Protein AF-A0A1I7UE13-F1 (afdb_monomer_lite)

Structure (mmCIF, N/CA/C/O backbone):
data_AF-A0A1I7UE13-F1
#
_entry.id   AF-A0A1I7UE13-F1
#
loop_
_atom_site.group_PDB
_atom_site.id
_atom_site.type_symbol
_atom_site.label_atom_id
_atom_site.label_alt_id
_atom_site.label_comp_id
_atom_site.label_asym_id
_atom_site.label_entity_id
_atom_site.label_seq_id
_atom_site.pdbx_PDB_ins_code
_atom_site.Cartn_x
_atom_site.Cartn_y
_atom_site.Cartn_z
_atom_site.occupancy
_atom_site.B_iso_or_equiv
_atom_site.auth_seq_id
_atom_site.auth_comp_id
_atom_site.auth_asym_id
_atom_site.auth_atom_id
_atom_site.pdbx_PDB_model_num
ATOM 1 N N . MET A 1 1 ? -26.511 3.738 -0.612 1.00 40.28 1 MET A N 1
ATOM 2 C CA . MET A 1 1 ? -26.041 2.721 0.343 1.00 40.28 1 MET A CA 1
ATOM 3 C C . MET A 1 1 ? -27.299 2.398 1.090 1.00 40.28 1 MET A C 1
ATOM 5 O O . MET A 1 1 ? -27.789 3.281 1.778 1.00 40.28 1 MET A O 1
ATOM 9 N N . ASP A 1 2 ? -27.914 1.277 0.748 1.00 44.47 2 ASP A N 1
ATOM 10 C CA . ASP A 1 2 ? -29.181 0.891 1.353 1.00 44.47 2 ASP A CA 1
ATOM 11 C C . ASP A 1 2 ? -28.881 0.599 2.823 1.00 44.47 2 ASP A C 1
ATOM 13 O O . ASP A 1 2 ? -27.959 -0.160 3.128 1.00 44.47 2 ASP A O 1
ATOM 17 N N . GLU A 1 3 ? -29.539 1.327 3.724 1.00 46.75 3 GLU A N 1
ATOM 18 C CA . GLU A 1 3 ? -29.423 1.094 5.158 1.00 46.75 3 GLU A CA 1
ATOM 19 C C . GLU A 1 3 ? -30.063 -0.265 5.438 1.00 46.75 3 GLU A C 1
ATOM 21 O O . GLU A 1 3 ? -31.282 -0.406 5.433 1.00 46.75 3 GLU A O 1
ATOM 26 N N . GLU A 1 4 ? -29.234 -1.292 5.617 1.00 58.62 4 GLU A N 1
ATOM 27 C CA . GLU A 1 4 ? -29.684 -2.564 6.171 1.00 58.62 4 GLU A CA 1
ATOM 28 C C . GLU A 1 4 ? -30.187 -2.288 7.591 1.00 58.62 4 GLU A C 1
ATOM 30 O O . GLU A 1 4 ? -29.410 -2.015 8.511 1.00 58.62 4 GLU A O 1
ATOM 35 N N . HIS A 1 5 ? -31.507 -2.295 7.761 1.00 65.44 5 HIS A N 1
ATOM 36 C CA . HIS A 1 5 ? -32.116 -2.246 9.077 1.00 65.44 5 HIS A CA 1
ATOM 37 C C . HIS A 1 5 ? -31.814 -3.567 9.788 1.00 65.44 5 HIS A C 1
ATOM 39 O O . HIS A 1 5 ? -32.184 -4.645 9.326 1.00 65.44 5 HIS A O 1
ATOM 45 N N . LEU A 1 6 ? -31.090 -3.483 10.905 1.00 65.44 6 LEU A N 1
ATOM 46 C CA . LEU A 1 6 ? -30.895 -4.616 11.800 1.00 65.44 6 LEU A CA 1
ATOM 47 C C . LEU A 1 6 ? -32.214 -4.875 12.528 1.00 65.44 6 LEU A C 1
ATOM 49 O O . LEU A 1 6 ? -32.535 -4.195 13.501 1.00 65.44 6 LEU A O 1
ATOM 53 N N . GLU A 1 7 ? -32.971 -5.853 12.047 1.00 74.81 7 GLU A N 1
ATOM 54 C CA . GLU A 1 7 ? -34.180 -6.335 12.706 1.00 74.81 7 GLU A CA 1
ATOM 55 C C . GLU A 1 7 ? -33.872 -7.631 13.462 1.00 74.81 7 GLU A C 1
ATOM 57 O O . GLU A 1 7 ? -33.249 -8.560 12.943 1.00 74.81 7 GLU A O 1
ATOM 62 N N . GLY A 1 8 ? -34.258 -7.662 14.738 1.00 73.75 8 GLY A N 1
ATOM 63 C CA . GLY A 1 8 ? -34.206 -8.870 15.553 1.00 73.75 8 GLY A CA 1
ATOM 64 C C . GLY A 1 8 ? -35.387 -9.800 15.258 1.00 73.75 8 GLY A C 1
ATOM 65 O O . GLY A 1 8 ? -36.307 -9.423 14.534 1.00 73.75 8 GLY A O 1
ATOM 66 N N . PRO A 1 9 ? -35.397 -11.012 15.834 1.00 79.50 9 PRO A N 1
ATOM 67 C CA . PRO A 1 9 ? -36.550 -11.897 15.736 1.00 79.50 9 PRO A CA 1
ATOM 68 C C . PRO A 1 9 ? -37.808 -11.216 16.293 1.00 79.50 9 PRO A C 1
ATOM 70 O O . PRO A 1 9 ? -37.787 -10.651 17.388 1.00 79.50 9 PRO A O 1
ATOM 73 N N . GLU A 1 10 ? -38.902 -11.285 15.537 1.00 87.12 10 GLU A N 1
ATOM 74 C CA . GLU A 1 10 ? -40.199 -10.775 15.972 1.00 87.12 10 GLU A CA 1
ATOM 75 C C . GLU A 1 10 ? -40.737 -11.612 17.138 1.00 87.12 10 GLU A C 1
ATOM 77 O O . GLU A 1 10 ? -40.744 -12.844 17.091 1.00 87.12 10 GLU A O 1
ATOM 82 N N . ILE A 1 11 ? -41.215 -10.936 18.184 1.00 86.62 11 ILE A N 1
ATOM 83 C CA . ILE A 1 11 ? -41.874 -11.574 19.326 1.00 86.62 11 ILE A CA 1
ATOM 84 C C . ILE A 1 11 ? -43.356 -11.184 19.280 1.00 86.62 11 ILE A C 1
ATOM 86 O O . ILE A 1 11 ? -43.659 -9.985 19.284 1.00 86.62 11 ILE A O 1
ATOM 90 N N . PRO A 1 12 ? -44.295 -12.149 19.244 1.00 91.31 12 PRO A N 1
ATOM 91 C CA . PRO A 1 12 ? -45.719 -11.851 19.275 1.00 91.31 12 PRO A CA 1
ATOM 92 C C . PRO A 1 12 ? -46.079 -11.023 20.507 1.00 91.31 12 PRO A C 1
ATOM 94 O O . PRO A 1 12 ? -45.689 -11.347 21.629 1.00 91.31 12 PRO A O 1
ATOM 97 N N . ILE A 1 13 ? -46.892 -9.982 20.324 1.00 88.44 13 ILE A N 1
ATOM 98 C CA . ILE A 1 13 ? -47.327 -9.144 21.449 1.00 88.44 13 ILE A CA 1
ATOM 99 C C . ILE A 1 13 ? -48.079 -9.962 22.510 1.00 88.44 13 ILE A C 1
ATOM 101 O O . ILE A 1 13 ? -47.990 -9.654 23.691 1.00 88.44 13 ILE A O 1
ATOM 105 N N . SER A 1 14 ? -48.764 -11.041 22.115 1.00 91.56 14 SER A N 1
ATOM 106 C CA . SER A 1 14 ? -49.408 -11.982 23.040 1.00 91.56 14 SER A CA 1
ATOM 107 C C . SER A 1 14 ? -48.421 -12.631 24.008 1.00 91.56 14 SER A C 1
ATOM 109 O O . SER A 1 14 ? -48.758 -12.837 25.170 1.00 91.56 14 SER A O 1
ATOM 111 N N . ASP A 1 15 ? -47.202 -12.908 23.548 1.00 89.75 15 ASP A N 1
ATOM 112 C CA . ASP A 1 15 ? -46.173 -13.584 24.334 1.00 89.75 15 ASP A CA 1
ATOM 113 C C . ASP A 1 15 ? -45.482 -12.605 25.279 1.00 89.75 15 ASP A C 1
ATOM 115 O O . ASP A 1 15 ? -45.180 -12.965 26.415 1.00 89.75 15 ASP A O 1
ATOM 119 N N . VAL A 1 16 ? -45.296 -11.358 24.833 1.00 86.69 16 VAL A N 1
ATOM 120 C CA . VAL A 1 16 ? -44.811 -10.249 25.668 1.00 86.69 16 VAL A CA 1
ATOM 121 C C . VAL A 1 16 ? -45.827 -9.905 26.759 1.00 86.69 16 VAL A C 1
ATOM 123 O O . VAL A 1 16 ? -45.438 -9.618 27.885 1.00 86.69 16 VAL A O 1
ATOM 126 N N . LEU A 1 17 ? -47.127 -9.941 26.441 1.00 88.19 17 LEU A N 1
ATOM 127 C CA . LEU A 1 17 ? -48.209 -9.610 27.374 1.00 88.19 17 LEU A CA 1
ATOM 128 C C . LEU A 1 17 ? -48.550 -10.732 28.367 1.00 88.19 17 LEU A C 1
ATOM 130 O O . LEU A 1 17 ? -49.285 -10.486 29.323 1.00 88.19 17 LEU A O 1
ATOM 134 N N . ASN A 1 18 ? -48.028 -11.942 28.171 1.00 88.19 18 ASN A N 1
ATOM 135 C CA . ASN A 1 18 ? -48.196 -13.034 29.121 1.00 88.19 18 ASN A CA 1
ATOM 136 C C . ASN A 1 18 ? -47.149 -12.936 30.246 1.00 88.19 18 ASN A C 1
ATOM 138 O O . ASN A 1 18 ? -45.965 -13.195 30.025 1.00 88.19 18 ASN A O 1
ATOM 142 N N . GLU A 1 19 ? -47.579 -12.604 31.469 1.00 84.44 19 GLU A N 1
ATOM 143 C CA . GLU A 1 19 ? -46.686 -12.515 32.638 1.00 84.44 19 GLU A CA 1
ATOM 144 C C . GLU A 1 19 ? -45.976 -13.846 32.956 1.00 84.44 19 GLU A C 1
ATOM 146 O O . GLU A 1 19 ? -44.863 -13.828 33.483 1.00 84.44 19 GLU A O 1
ATOM 151 N N . GLU A 1 20 ? -46.549 -14.998 32.582 1.00 87.69 20 GLU A N 1
ATOM 152 C CA . GLU A 1 20 ? -45.921 -16.315 32.782 1.00 87.69 20 GLU A CA 1
ATOM 153 C C . GLU A 1 20 ? -44.638 -16.497 31.958 1.00 87.69 20 GLU A C 1
ATOM 155 O O . GLU A 1 20 ? -43.756 -17.261 32.348 1.00 87.69 20 GLU A O 1
ATOM 160 N N . ASN A 1 21 ? -44.492 -15.757 30.854 1.00 87.06 21 ASN A N 1
ATOM 161 C CA . ASN A 1 21 ? -43.307 -15.810 29.998 1.00 87.06 21 ASN A CA 1
ATOM 162 C C . ASN A 1 21 ? -42.124 -14.996 30.557 1.00 87.06 21 ASN A C 1
ATOM 164 O O . ASN A 1 21 ? -41.041 -15.009 29.974 1.00 87.06 21 ASN A O 1
ATOM 168 N N . GLY A 1 22 ? -42.310 -14.273 31.669 1.00 85.31 22 GLY A N 1
ATOM 169 C CA . GLY A 1 22 ? -41.244 -13.541 32.363 1.00 85.31 22 GLY A CA 1
ATOM 170 C C . GLY A 1 22 ? -40.843 -12.197 31.740 1.00 85.31 22 GLY A C 1
ATOM 171 O O . GLY A 1 22 ? -39.989 -11.511 32.299 1.00 85.31 22 GLY A O 1
ATOM 172 N N . TRP A 1 23 ? -41.464 -11.788 30.627 1.00 83.88 23 TRP A N 1
ATOM 173 C CA . TRP A 1 23 ? -41.227 -10.485 29.982 1.00 83.88 23 TRP A CA 1
ATOM 174 C C . TRP A 1 23 ? -41.809 -9.304 30.770 1.00 83.88 23 TRP A C 1
ATOM 176 O O . TRP A 1 23 ? -41.273 -8.196 30.731 1.00 83.88 23 TRP A O 1
ATOM 186 N N . LEU A 1 24 ? -42.906 -9.538 31.492 1.00 90.06 24 LEU A N 1
ATOM 187 C CA . LEU A 1 24 ? -43.581 -8.548 32.323 1.00 90.06 24 LEU A CA 1
ATOM 188 C C . LEU A 1 24 ? -43.375 -8.855 33.802 1.00 90.06 24 LEU A C 1
ATOM 190 O O . LEU A 1 24 ? -43.532 -9.985 34.253 1.00 90.06 24 LEU A O 1
ATOM 194 N N . SER A 1 25 ? -43.093 -7.814 34.581 1.00 85.56 25 SER A N 1
ATOM 195 C CA . SER A 1 25 ? -43.079 -7.888 36.040 1.00 85.56 25 SER A CA 1
ATOM 196 C C . SER A 1 25 ? -43.959 -6.785 36.605 1.00 85.56 25 SER A C 1
ATOM 198 O O . SER A 1 25 ? -43.622 -5.601 36.521 1.00 85.56 25 SER A O 1
ATOM 200 N N . LYS A 1 26 ? -45.111 -7.167 37.175 1.00 86.94 26 LYS A N 1
ATOM 201 C CA . LYS A 1 26 ? -46.104 -6.240 37.751 1.00 86.94 26 LYS A CA 1
ATOM 202 C C . LYS A 1 26 ? -46.592 -5.205 36.727 1.00 86.94 26 LYS A C 1
ATOM 204 O O . LYS A 1 26 ? -46.576 -4.003 37.002 1.00 86.94 26 LYS A O 1
ATOM 209 N N . GLY A 1 27 ? -46.953 -5.663 35.527 1.00 84.25 27 GLY A N 1
ATOM 210 C CA . GLY A 1 27 ? -47.378 -4.791 34.425 1.00 84.25 27 GLY A CA 1
ATOM 211 C C . GLY A 1 27 ? -46.297 -3.858 33.859 1.00 84.25 27 GLY A C 1
ATOM 212 O O . GLY A 1 27 ? -46.630 -2.941 33.110 1.00 84.25 27 GLY A O 1
ATOM 213 N N . LYS A 1 28 ? -45.015 -4.049 34.205 1.00 86.62 28 LYS A N 1
ATOM 214 C CA . LYS A 1 28 ? -43.886 -3.305 33.625 1.00 86.62 28 LYS A CA 1
ATOM 215 C C . LYS A 1 28 ? -43.058 -4.206 32.719 1.00 86.62 28 LYS A C 1
ATOM 217 O O . LYS A 1 28 ? -42.599 -5.259 33.155 1.00 86.62 28 LYS A O 1
ATOM 222 N N . LEU A 1 29 ? -42.844 -3.743 31.492 1.00 87.38 29 LEU A N 1
ATOM 223 C CA . LEU A 1 29 ? -41.874 -4.296 30.554 1.00 87.38 29 LEU A CA 1
ATOM 224 C C . LEU A 1 29 ? -40.567 -3.511 30.697 1.00 87.38 29 LEU A C 1
ATOM 226 O O . LEU A 1 29 ? -40.575 -2.283 30.586 1.00 87.38 29 LEU A O 1
ATOM 230 N N . SER A 1 30 ? -39.462 -4.215 30.916 1.00 80.50 30 SER A N 1
ATOM 231 C CA . SER A 1 30 ? -38.115 -3.642 30.901 1.00 80.50 30 SER A CA 1
ATOM 232 C C . SER A 1 30 ? -37.325 -4.294 29.777 1.00 80.50 30 SER A C 1
ATOM 234 O O . SER A 1 30 ? -37.239 -5.516 29.716 1.00 80.50 30 SER A O 1
ATOM 236 N N . VAL A 1 31 ? -36.749 -3.480 28.896 1.00 81.44 31 VAL A N 1
ATOM 237 C CA . VAL A 1 31 ? -35.881 -3.944 27.811 1.00 81.44 31 VAL A CA 1
ATOM 238 C C . VAL A 1 31 ? -34.471 -3.453 28.099 1.00 81.44 31 VAL A C 1
ATOM 240 O O . VAL A 1 31 ? -34.244 -2.248 28.202 1.00 81.44 31 VAL A O 1
ATOM 243 N N . GLU A 1 32 ? -33.532 -4.384 28.217 1.00 81.62 32 GLU A N 1
ATOM 244 C CA . GLU A 1 32 ? -32.103 -4.089 28.264 1.00 81.62 32 GLU A CA 1
ATOM 245 C C . GLU A 1 32 ? -31.475 -4.510 26.940 1.00 81.62 32 GLU A C 1
ATOM 247 O O . GLU A 1 32 ? -31.700 -5.616 26.451 1.00 81.62 32 GLU A O 1
ATOM 252 N N . TYR A 1 33 ? -30.687 -3.620 26.349 1.00 80.75 33 TYR A N 1
ATOM 253 C CA . TYR A 1 33 ? -29.922 -3.914 25.148 1.00 80.75 33 TYR A CA 1
ATOM 254 C C . TYR A 1 33 ? -28.495 -3.399 25.315 1.00 80.75 33 TYR A C 1
ATOM 256 O O . TYR A 1 33 ? -28.253 -2.362 25.934 1.00 80.75 33 TYR A O 1
ATOM 264 N N . GLY A 1 34 ? -27.543 -4.143 24.758 1.00 77.75 34 GLY A N 1
ATOM 265 C CA . GLY A 1 34 ? -26.140 -3.759 24.679 1.00 77.75 34 GLY A CA 1
ATOM 266 C C . GLY A 1 34 ? -25.749 -3.534 23.226 1.00 77.75 34 GLY A C 1
ATOM 267 O O . GLY A 1 34 ? -26.105 -4.329 22.360 1.00 77.75 34 GLY A O 1
ATOM 268 N N . ILE A 1 35 ? -25.017 -2.455 22.955 1.00 77.38 35 ILE A N 1
ATOM 269 C CA . ILE A 1 35 ? -24.416 -2.210 21.641 1.00 77.38 35 ILE A CA 1
ATOM 270 C C . ILE A 1 35 ? -22.917 -2.449 21.773 1.00 77.38 35 ILE A C 1
ATOM 272 O O . ILE A 1 35 ? -22.225 -1.699 22.464 1.00 77.38 35 ILE A O 1
ATOM 276 N N . GLU A 1 36 ? -22.410 -3.469 21.086 1.00 78.50 36 GLU A N 1
ATOM 277 C CA . GLU A 1 36 ? -20.975 -3.659 20.916 1.00 78.50 36 GLU A CA 1
ATOM 278 C C . GLU A 1 36 ? -20.522 -2.971 19.626 1.00 78.50 36 GLU A C 1
ATOM 280 O O . GLU A 1 36 ? -20.773 -3.429 18.511 1.00 78.50 36 GLU A O 1
ATOM 285 N N . VAL A 1 37 ? -19.846 -1.832 19.770 1.00 79.62 37 VAL A N 1
ATOM 286 C CA . VAL A 1 37 ? -19.230 -1.152 18.629 1.00 79.62 37 VAL A CA 1
ATOM 287 C C . VAL A 1 37 ? -17.942 -1.888 18.287 1.00 79.62 37 VAL A C 1
ATOM 289 O O . VAL A 1 37 ? -16.940 -1.681 18.962 1.00 79.62 37 VAL A O 1
ATOM 292 N N . LEU A 1 38 ? -17.960 -2.735 17.255 1.00 80.69 38 LEU A N 1
ATOM 293 C CA . LEU A 1 38 ? -16.772 -3.464 16.778 1.00 80.69 38 LEU A CA 1
ATOM 294 C C . LEU A 1 38 ? -15.826 -2.571 15.971 1.00 80.69 38 LEU A C 1
ATOM 296 O O . LEU A 1 38 ? -14.603 -2.708 16.029 1.00 80.69 38 LEU A O 1
ATOM 300 N N . VAL A 1 39 ? -16.391 -1.647 15.195 1.00 82.88 39 VAL A N 1
ATOM 301 C CA . VAL A 1 39 ? -15.625 -0.755 14.334 1.00 82.88 39 VAL A CA 1
ATOM 302 C C . VAL A 1 39 ? -16.327 0.589 14.188 1.00 82.88 39 VAL A C 1
ATOM 304 O O . VAL A 1 39 ? -17.547 0.666 14.083 1.00 82.88 39 VAL A O 1
ATOM 307 N N . GLU A 1 40 ? -15.546 1.660 14.162 1.00 84.75 40 GLU A N 1
ATOM 308 C CA . GLU A 1 40 ? -16.020 3.021 13.954 1.00 84.75 40 GLU A CA 1
ATOM 309 C C . GLU A 1 40 ? -15.179 3.682 12.861 1.00 84.75 40 GLU A C 1
ATOM 311 O O . GLU A 1 40 ? -13.947 3.678 12.921 1.00 84.75 40 GLU A O 1
ATOM 316 N N . LYS A 1 41 ? -15.834 4.294 11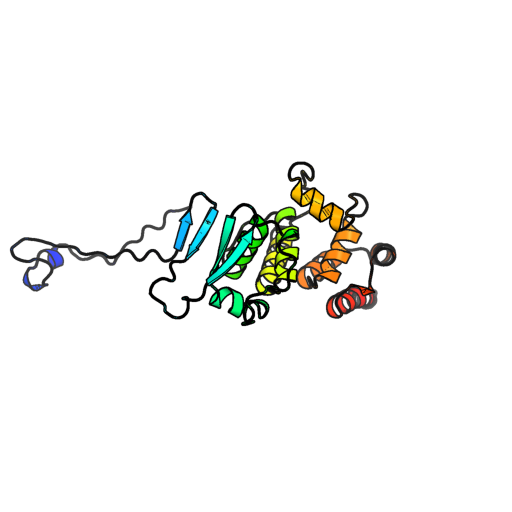.872 1.00 82.94 41 LYS A N 1
ATOM 317 C CA . LYS A 1 41 ? -15.175 5.204 10.935 1.00 82.94 41 LYS A CA 1
ATOM 318 C C . LYS A 1 41 ? -15.524 6.638 11.320 1.00 82.94 41 LYS A C 1
ATOM 320 O O . LYS A 1 41 ? -16.680 7.038 11.216 1.00 82.94 41 LYS A O 1
ATOM 325 N N . ARG A 1 42 ? -14.533 7.420 11.759 1.00 77.50 42 ARG A N 1
ATOM 326 C CA . ARG A 1 42 ? -14.741 8.835 12.116 1.00 77.50 42 ARG A CA 1
ATOM 327 C C . ARG A 1 42 ? -14.542 9.756 10.911 1.00 77.50 42 ARG A C 1
ATOM 329 O O . ARG A 1 42 ? -14.076 9.338 9.853 1.00 77.50 42 ARG A O 1
ATOM 336 N N . GLY A 1 43 ? -14.868 11.040 11.086 1.00 71.69 43 GLY A N 1
ATOM 337 C CA . GLY A 1 43 ? -14.719 12.077 10.055 1.00 71.69 43 GLY A CA 1
ATOM 338 C C . GLY A 1 43 ? -13.279 12.326 9.574 1.00 71.69 43 GLY A C 1
ATOM 339 O O . GLY A 1 43 ? -13.081 13.054 8.610 1.00 71.69 43 GLY A O 1
ATOM 340 N N . ASP A 1 44 ? -12.274 11.713 10.208 1.00 72.06 44 ASP A N 1
ATOM 341 C CA . ASP A 1 44 ? -10.878 11.688 9.752 1.00 72.06 44 ASP A CA 1
ATOM 342 C C . ASP A 1 44 ? -10.599 10.593 8.697 1.00 72.06 44 ASP A C 1
ATOM 344 O O . ASP A 1 44 ? -9.444 10.390 8.312 1.00 72.06 44 ASP A O 1
ATOM 348 N N . ASP A 1 45 ? -11.645 9.902 8.226 1.00 71.94 45 ASP A N 1
ATOM 349 C CA . ASP A 1 45 ? -11.606 8.763 7.303 1.00 71.94 45 ASP A CA 1
ATOM 350 C C . ASP A 1 45 ? -10.822 7.542 7.823 1.00 71.94 45 ASP A C 1
ATOM 352 O O . ASP A 1 45 ? -10.517 6.623 7.055 1.00 71.94 45 ASP A O 1
ATOM 356 N N . LEU A 1 46 ? -10.513 7.498 9.124 1.00 79.94 46 LEU A N 1
ATOM 357 C CA . LEU A 1 46 ? -9.816 6.378 9.749 1.00 79.94 46 LEU A CA 1
ATOM 358 C C . LEU A 1 46 ? -10.810 5.393 10.352 1.00 79.94 46 LEU A C 1
ATOM 360 O O . LEU A 1 46 ? -11.703 5.765 11.115 1.00 79.94 46 LEU A O 1
ATOM 364 N N . TRP A 1 47 ? -10.591 4.118 10.049 1.00 84.81 47 TRP A N 1
ATOM 365 C CA . TRP A 1 47 ? -11.260 3.018 10.719 1.00 84.81 47 TRP A CA 1
ATOM 366 C C . TRP A 1 47 ? -10.562 2.735 12.044 1.00 84.81 47 TRP A C 1
ATOM 368 O O . TRP A 1 47 ? -9.335 2.596 12.111 1.00 84.81 47 TRP A O 1
ATOM 378 N N . ARG A 1 48 ? -11.356 2.665 13.105 1.00 81.44 48 ARG A N 1
ATOM 379 C CA . ARG A 1 48 ? -10.937 2.320 14.458 1.00 81.44 48 ARG A CA 1
ATOM 380 C C . ARG A 1 48 ? -11.633 1.032 14.829 1.00 81.44 48 ARG A C 1
ATOM 382 O O . ARG A 1 48 ? -12.854 0.960 14.776 1.00 81.44 48 ARG A O 1
ATOM 389 N N . PHE A 1 49 ? -10.846 0.032 15.181 1.00 81.56 49 PHE A N 1
ATOM 390 C CA . PHE A 1 49 ? -11.353 -1.264 15.594 1.00 81.56 49 PHE A CA 1
ATOM 391 C C . PHE A 1 49 ? -11.386 -1.284 17.112 1.00 81.56 49 PHE A C 1
ATOM 393 O O . PHE A 1 49 ? -10.394 -0.946 17.762 1.00 81.56 49 PHE A O 1
ATOM 400 N N . ASN A 1 50 ? -12.532 -1.636 17.674 1.00 76.31 50 ASN A N 1
ATOM 401 C CA . ASN A 1 50 ? -12.637 -1.855 19.098 1.00 76.31 50 ASN A CA 1
ATOM 402 C C . ASN A 1 50 ? -12.127 -3.262 19.397 1.00 76.31 50 ASN A C 1
ATOM 404 O O . ASN A 1 50 ? -12.833 -4.249 19.229 1.00 76.31 50 ASN A O 1
ATOM 408 N N . LEU A 1 51 ? -10.862 -3.336 19.794 1.00 74.25 51 LEU A N 1
ATOM 409 C CA . LEU A 1 51 ? -10.231 -4.577 20.239 1.00 74.25 51 LEU A CA 1
ATOM 410 C C . LEU A 1 51 ? -10.241 -4.692 21.775 1.00 74.25 51 LEU A C 1
ATOM 412 O O . LEU A 1 51 ? -9.625 -5.605 22.328 1.00 74.25 51 LEU A O 1
ATOM 416 N N . ASN A 1 52 ? -10.912 -3.761 22.472 1.00 64.75 52 ASN A N 1
ATOM 417 C CA . ASN A 1 52 ? -11.005 -3.779 23.929 1.00 64.75 52 ASN A CA 1
ATOM 418 C C . ASN A 1 52 ? -11.796 -5.012 24.376 1.00 64.75 52 ASN A C 1
ATOM 420 O O . ASN A 1 52 ? -12.868 -5.291 23.855 1.00 64.75 52 ASN A O 1
ATOM 424 N N . GLY A 1 53 ? -11.253 -5.739 25.353 1.00 64.19 53 GLY A N 1
ATOM 425 C CA . GLY A 1 53 ? -11.807 -7.010 25.832 1.00 64.19 53 GLY A CA 1
ATOM 426 C C . GLY A 1 53 ? -11.019 -8.238 25.372 1.00 64.19 53 GLY A C 1
ATOM 427 O O . GLY A 1 53 ? -11.203 -9.316 25.929 1.00 64.19 53 GLY A O 1
ATOM 428 N N . ASN A 1 54 ? -10.086 -8.081 24.427 1.00 66.75 54 ASN A N 1
ATOM 429 C CA . ASN A 1 54 ? -9.208 -9.160 23.991 1.00 66.75 54 ASN A CA 1
ATOM 430 C C . ASN A 1 54 ? -7.749 -8.881 24.398 1.00 66.75 54 ASN A C 1
ATOM 432 O O . ASN A 1 54 ? -7.050 -8.085 23.767 1.00 66.75 54 ASN A O 1
ATOM 436 N N . TYR A 1 55 ? -7.287 -9.578 25.444 1.00 67.38 55 TYR A N 1
ATOM 437 C CA . TYR A 1 55 ? -5.926 -9.490 26.004 1.00 67.38 55 TYR A CA 1
ATOM 438 C C . TYR A 1 55 ? -4.820 -9.767 24.969 1.00 67.38 55 TYR A C 1
ATOM 440 O O . TYR A 1 55 ? -3.662 -9.391 25.151 1.00 67.38 55 TYR A O 1
ATOM 448 N N . VAL A 1 56 ? -5.164 -10.387 23.835 1.00 70.06 56 VAL A N 1
ATOM 449 C CA . VAL A 1 56 ? -4.234 -10.628 22.729 1.00 70.06 56 VAL A CA 1
ATOM 450 C C . VAL A 1 56 ? -3.791 -9.324 22.052 1.00 70.06 56 VAL A C 1
ATOM 452 O O . VAL A 1 56 ? -2.752 -9.343 21.408 1.00 70.06 56 VAL A O 1
ATOM 455 N N . PHE A 1 57 ? -4.494 -8.191 22.200 1.00 74.06 57 PHE A N 1
ATOM 456 C CA . PHE A 1 57 ? -4.197 -6.932 21.486 1.00 74.06 57 PHE A CA 1
ATOM 457 C C . PHE A 1 57 ? -3.647 -5.788 22.359 1.00 74.06 57 PHE A C 1
ATOM 459 O O . PHE A 1 57 ? -3.731 -4.617 21.990 1.00 74.06 57 PHE A O 1
ATOM 466 N N . GLU A 1 58 ? -3.037 -6.102 23.504 1.00 76.00 58 GLU A N 1
ATOM 467 C CA . GLU A 1 58 ? -2.545 -5.090 24.459 1.00 76.00 58 GLU A CA 1
ATOM 468 C C . GLU A 1 58 ? -1.277 -4.339 24.006 1.00 76.00 58 GLU A C 1
ATOM 470 O O . GLU A 1 58 ? -0.963 -3.256 24.513 1.00 76.00 58 GLU A O 1
ATOM 475 N N . LYS A 1 59 ? -0.529 -4.874 23.031 1.00 80.44 59 LYS A N 1
ATOM 476 C CA . LYS A 1 59 ? 0.746 -4.291 22.607 1.00 80.44 59 LYS A CA 1
ATOM 477 C C . LYS A 1 59 ? 0.463 -3.164 21.630 1.00 80.44 59 LYS A C 1
ATOM 479 O O . LYS A 1 59 ? -0.272 -3.327 20.661 1.00 80.44 59 LYS A O 1
ATOM 484 N N . HIS A 1 60 ? 1.111 -2.028 21.848 1.00 79.56 60 HIS A N 1
ATOM 485 C CA . HIS A 1 60 ? 0.995 -0.866 20.979 1.00 79.56 60 HIS A CA 1
ATOM 486 C C . HIS A 1 60 ? 2.356 -0.500 20.394 1.00 79.56 60 HIS A C 1
ATOM 488 O O . HIS A 1 60 ? 3.374 -0.506 21.085 1.00 79.56 60 HIS A O 1
ATOM 494 N N . ILE A 1 61 ? 2.366 -0.144 19.113 1.00 81.50 61 ILE A N 1
ATOM 495 C CA . ILE A 1 61 ? 3.512 0.466 18.442 1.00 81.50 61 ILE A CA 1
ATOM 496 C C . ILE A 1 61 ? 3.285 1.969 18.395 1.00 81.50 61 ILE A C 1
ATOM 498 O O . ILE A 1 61 ? 2.222 2.430 17.978 1.00 81.50 61 ILE A O 1
ATOM 502 N N . ILE A 1 62 ? 4.315 2.727 18.770 1.00 82.81 62 ILE A N 1
ATOM 503 C CA . ILE A 1 62 ? 4.312 4.187 18.705 1.00 82.81 62 ILE A CA 1
ATOM 504 C C . ILE A 1 62 ? 5.331 4.643 17.659 1.00 82.81 62 ILE A C 1
ATOM 506 O O . ILE A 1 62 ? 6.538 4.421 17.794 1.00 82.81 62 ILE A O 1
ATOM 510 N N . LEU A 1 63 ? 4.848 5.313 16.612 1.00 81.31 63 LEU A N 1
ATOM 511 C CA . LEU A 1 63 ? 5.682 6.000 15.627 1.00 81.31 63 LEU A CA 1
ATOM 512 C C . LEU A 1 63 ? 5.653 7.503 15.884 1.00 81.31 63 LEU A C 1
ATOM 514 O O . LEU A 1 63 ? 4.653 8.172 15.627 1.00 81.31 63 LEU A O 1
ATOM 518 N N . THR A 1 64 ? 6.766 8.036 16.374 1.00 81.06 64 THR A N 1
ATOM 519 C CA . THR A 1 64 ? 6.912 9.468 16.651 1.00 81.06 64 THR A CA 1
ATOM 520 C C . THR A 1 64 ? 7.249 10.249 15.384 1.00 81.06 64 THR A C 1
ATOM 522 O O . THR A 1 64 ? 8.280 9.999 14.753 1.00 81.06 64 THR A O 1
ATOM 525 N N . TYR A 1 65 ? 6.397 11.218 15.045 1.00 80.69 65 TYR A N 1
ATOM 526 C CA . TYR A 1 65 ? 6.643 12.254 14.041 1.00 80.69 65 TYR A CA 1
ATOM 527 C C . TYR A 1 65 ? 6.834 13.618 14.718 1.00 80.69 65 TYR A C 1
ATOM 529 O O . TYR A 1 65 ? 6.398 13.791 15.854 1.00 80.69 65 TYR A O 1
ATOM 537 N N . PRO A 1 66 ? 7.428 14.615 14.030 1.00 79.56 66 PRO A N 1
ATOM 538 C CA . PRO A 1 66 ? 7.615 15.951 14.602 1.00 79.56 66 PRO A CA 1
ATOM 539 C C . PRO A 1 66 ? 6.321 16.618 15.084 1.00 79.56 66 PRO A C 1
ATOM 541 O O . PRO A 1 66 ? 6.355 17.394 16.029 1.00 79.56 66 PRO A O 1
ATOM 544 N N . THR A 1 67 ? 5.188 16.331 14.433 1.00 79.31 67 THR A N 1
ATOM 545 C CA . THR A 1 67 ? 3.903 16.982 14.724 1.00 79.31 67 THR A CA 1
ATOM 546 C C . THR A 1 67 ? 2.977 16.161 15.616 1.00 79.31 67 THR A C 1
ATOM 548 O O . THR A 1 67 ? 2.103 16.737 16.253 1.00 79.31 67 THR A O 1
ATOM 551 N N . GLN A 1 68 ? 3.118 14.832 15.650 1.00 83.31 68 GLN A N 1
ATOM 552 C CA . GLN A 1 68 ? 2.263 13.947 16.448 1.00 83.31 68 GLN A CA 1
ATOM 553 C C . GLN A 1 68 ? 2.819 12.518 16.523 1.00 83.31 68 GLN A C 1
ATOM 555 O O . GLN A 1 68 ? 3.628 12.099 15.697 1.00 83.31 68 GLN A O 1
ATOM 560 N N . ASN A 1 69 ? 2.308 11.728 17.465 1.00 83.94 69 ASN A N 1
ATOM 561 C CA . ASN A 1 69 ? 2.517 10.283 17.485 1.00 83.94 69 ASN A CA 1
ATOM 562 C C . ASN A 1 69 ? 1.459 9.562 16.638 1.00 83.94 69 ASN A C 1
ATOM 564 O O . ASN A 1 69 ? 0.312 10.004 16.520 1.00 83.94 69 ASN A O 1
ATOM 568 N N . LEU A 1 70 ? 1.852 8.435 16.052 1.00 82.31 70 LEU A N 1
ATOM 569 C CA . LEU A 1 70 ? 0.956 7.463 15.443 1.00 82.31 70 LEU A CA 1
ATOM 570 C C . LEU A 1 70 ? 0.975 6.188 16.274 1.00 82.31 70 LEU A C 1
ATOM 572 O O . LEU A 1 70 ? 2.046 5.669 16.580 1.00 82.31 70 LEU A O 1
ATOM 576 N N . TYR A 1 71 ? -0.213 5.698 16.599 1.00 81.44 71 TYR A N 1
ATOM 577 C CA . TYR A 1 71 ? -0.418 4.486 17.376 1.00 81.44 71 TYR A CA 1
ATOM 578 C C . TYR A 1 71 ? -0.955 3.395 16.453 1.00 81.44 71 TYR A C 1
ATOM 580 O O . TYR A 1 71 ? -1.828 3.665 15.626 1.00 81.44 71 TYR A O 1
ATOM 588 N N . ALA A 1 72 ? -0.417 2.187 16.579 1.00 81.38 72 ALA A N 1
ATOM 589 C CA . ALA A 1 72 ? -0.888 1.002 15.869 1.00 81.38 72 ALA A CA 1
ATOM 590 C C . ALA A 1 72 ? -0.902 -0.208 16.811 1.00 81.38 72 ALA A C 1
ATOM 592 O O . ALA A 1 72 ? -0.124 -0.256 17.767 1.00 81.38 72 ALA A O 1
ATOM 593 N N . HIS A 1 73 ? -1.757 -1.190 16.525 1.00 84.06 73 HIS A N 1
ATOM 594 C CA . HIS A 1 73 ? -1.807 -2.435 17.290 1.00 84.06 73 HIS A CA 1
ATOM 595 C C . HIS A 1 73 ? -0.599 -3.314 16.947 1.00 84.06 73 HIS A C 1
ATOM 597 O O . HIS A 1 73 ? -0.400 -3.705 15.794 1.00 84.06 73 HIS A O 1
ATOM 603 N N . GLY A 1 74 ? 0.209 -3.612 17.964 1.00 85.00 74 GLY A N 1
ATOM 604 C CA . GLY A 1 74 ? 1.478 -4.327 17.862 1.00 85.00 74 GLY A CA 1
ATOM 605 C C . GLY A 1 74 ? 1.321 -5.712 17.266 1.00 85.00 74 GLY A C 1
ATOM 606 O O . GLY A 1 74 ? 1.954 -6.022 16.261 1.00 85.00 74 GLY A O 1
ATOM 607 N N . GLN A 1 75 ? 0.397 -6.502 17.809 1.00 85.56 75 GLN A N 1
ATOM 608 C CA . GLN A 1 75 ? 0.177 -7.877 17.368 1.00 85.56 75 GLN A CA 1
ATOM 609 C C . GLN A 1 75 ? -0.298 -7.961 15.915 1.00 85.56 75 GLN A C 1
ATOM 611 O O . GLN A 1 75 ? 0.161 -8.824 15.172 1.00 85.56 75 GLN A O 1
ATOM 616 N N . MET A 1 76 ? -1.157 -7.038 15.468 1.00 85.88 76 MET A N 1
ATOM 617 C CA . MET A 1 76 ? -1.582 -7.003 14.064 1.00 85.88 76 MET A CA 1
ATOM 618 C C . MET A 1 76 ? -0.431 -6.621 13.127 1.00 85.88 76 MET A C 1
ATOM 620 O O . MET A 1 76 ? -0.305 -7.168 12.033 1.00 85.88 76 MET A O 1
ATOM 624 N N . ALA A 1 77 ? 0.412 -5.673 13.539 1.00 88.62 77 ALA A N 1
ATOM 625 C CA . ALA A 1 77 ? 1.582 -5.288 12.761 1.00 88.62 77 ALA A CA 1
ATOM 626 C C . ALA A 1 77 ? 2.611 -6.428 12.683 1.00 88.62 77 ALA A C 1
ATOM 628 O O . ALA A 1 77 ? 3.130 -6.700 11.605 1.00 88.62 77 ALA A O 1
ATOM 629 N N . GLU A 1 78 ? 2.859 -7.121 13.794 1.00 89.31 78 GLU A N 1
ATOM 630 C CA . GLU A 1 78 ? 3.752 -8.284 13.882 1.00 89.31 78 GLU A CA 1
ATOM 631 C C . GLU A 1 78 ? 3.271 -9.462 13.051 1.00 89.31 78 GLU A C 1
ATOM 633 O O . GLU A 1 78 ? 4.069 -10.084 12.353 1.00 89.31 78 GLU A O 1
ATOM 638 N N . PHE A 1 79 ? 1.964 -9.727 13.075 1.00 89.50 79 PHE A N 1
ATOM 639 C CA . PHE A 1 79 ? 1.360 -10.790 12.281 1.00 89.50 79 PHE A CA 1
ATOM 640 C C . PHE A 1 79 ? 1.643 -10.614 10.783 1.00 89.50 79 PHE A C 1
ATOM 642 O O . PHE A 1 79 ? 1.880 -11.587 10.069 1.00 89.50 79 PHE A O 1
ATOM 649 N N . HIS A 1 80 ? 1.662 -9.368 10.303 1.00 91.38 80 HIS A N 1
ATOM 650 C CA . HIS A 1 80 ? 1.892 -9.066 8.892 1.00 91.38 80 HIS A CA 1
ATOM 651 C C . HIS A 1 80 ? 3.330 -8.657 8.551 1.00 91.38 80 HIS A C 1
ATOM 653 O O . HIS A 1 80 ? 3.676 -8.616 7.368 1.00 91.38 80 HIS A O 1
ATOM 659 N N . SER A 1 81 ? 4.171 -8.354 9.543 1.00 90.56 81 SER A N 1
ATOM 660 C CA . SER A 1 81 ? 5.563 -7.975 9.327 1.00 90.56 81 SER A CA 1
ATOM 661 C C . SER A 1 81 ? 6.461 -8.260 10.532 1.00 90.56 81 SER A C 1
ATOM 663 O O . SER A 1 81 ? 6.353 -7.654 11.600 1.00 90.56 81 SER A O 1
ATOM 665 N N . LEU A 1 82 ? 7.480 -9.087 10.283 1.00 86.94 82 LEU A N 1
ATOM 666 C CA . LEU A 1 82 ? 8.533 -9.434 11.243 1.00 86.94 82 LEU A CA 1
ATOM 667 C C . LEU A 1 82 ? 9.385 -8.235 11.686 1.00 86.94 82 LEU A C 1
ATOM 669 O O . LEU A 1 82 ? 10.128 -8.330 12.662 1.00 86.94 82 LEU A O 1
ATOM 673 N N . VAL A 1 83 ? 9.291 -7.095 10.991 1.00 85.12 83 VAL A N 1
ATOM 674 C CA . VAL A 1 83 ? 9.971 -5.852 11.387 1.00 85.12 83 VAL A CA 1
ATOM 675 C C . VAL A 1 83 ? 9.524 -5.401 12.780 1.00 85.12 83 VAL A C 1
ATOM 677 O O . VAL A 1 83 ? 10.315 -4.809 13.513 1.00 85.12 83 VAL A O 1
ATOM 680 N N . P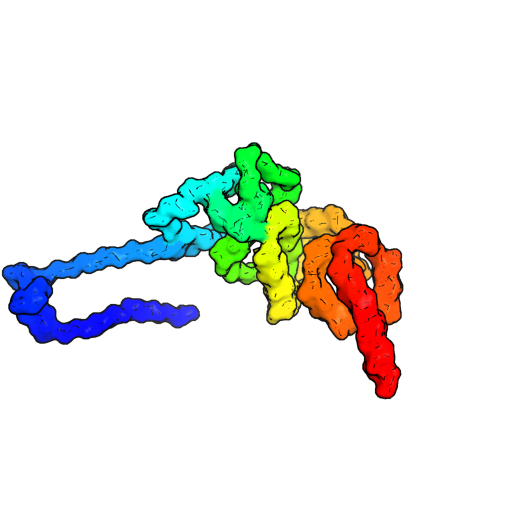HE A 1 84 ? 8.282 -5.708 13.154 1.00 83.12 84 PHE A N 1
ATOM 681 C CA . PHE A 1 84 ? 7.697 -5.326 14.437 1.00 83.12 84 PHE A CA 1
ATOM 682 C C . PHE A 1 84 ? 7.875 -6.384 15.533 1.00 83.12 84 PHE A C 1
ATOM 684 O O . PHE A 1 84 ? 7.614 -6.098 16.698 1.00 83.12 84 PHE A O 1
ATOM 691 N N . SER A 1 85 ? 8.380 -7.574 15.192 1.00 79.44 85 SER A N 1
ATOM 692 C CA . SER A 1 85 ? 8.664 -8.644 16.159 1.00 79.44 85 SER A CA 1
ATOM 693 C C . SER A 1 85 ? 9.952 -8.402 16.954 1.00 79.44 85 SER A C 1
ATOM 695 O O . SER A 1 85 ? 10.278 -9.174 17.849 1.00 79.44 85 SER A O 1
ATOM 697 N N . ARG A 1 86 ? 10.715 -7.349 16.628 1.00 66.69 86 ARG A N 1
ATOM 698 C CA . ARG A 1 86 ? 11.969 -7.011 17.310 1.00 66.69 86 ARG A CA 1
ATOM 699 C C . ARG A 1 86 ? 11.709 -6.328 18.653 1.00 66.69 86 ARG A C 1
ATOM 701 O O . ARG A 1 86 ? 10.993 -5.333 18.728 1.00 66.69 86 ARG A O 1
ATOM 708 N N . GLU A 1 87 ? 12.349 -6.843 19.699 1.00 57.38 87 GLU A N 1
ATOM 709 C CA . GLU A 1 87 ? 12.250 -6.327 21.073 1.00 57.38 87 GLU A CA 1
ATOM 710 C C . GLU A 1 87 ? 12.951 -4.976 21.276 1.00 57.38 87 GLU A C 1
ATOM 712 O O . GLU A 1 87 ? 12.630 -4.244 22.207 1.00 57.38 87 GLU A O 1
ATOM 717 N N . ASP A 1 88 ? 13.880 -4.601 20.391 1.00 56.94 88 ASP A N 1
ATOM 718 C CA . ASP A 1 88 ? 14.704 -3.395 20.542 1.00 56.94 88 ASP A CA 1
ATOM 719 C C . ASP A 1 88 ? 13.945 -2.074 20.301 1.00 56.94 88 ASP A C 1
ATOM 721 O O . ASP A 1 88 ? 14.515 -0.992 20.469 1.00 56.94 88 ASP A O 1
ATOM 725 N N . GLY A 1 89 ? 12.668 -2.141 19.894 1.00 51.66 89 GLY A N 1
ATOM 726 C CA . GLY A 1 89 ? 11.779 -0.992 19.676 1.00 51.66 89 GLY A CA 1
ATOM 727 C C . GLY A 1 89 ? 12.234 -0.036 18.562 1.00 51.66 89 GLY A C 1
ATOM 728 O O . GLY A 1 89 ? 11.573 0.973 18.275 1.00 51.66 89 GLY A O 1
ATOM 729 N N . LYS A 1 90 ? 13.360 -0.334 17.904 1.00 55.97 90 LYS A N 1
ATOM 730 C CA . LYS A 1 90 ? 13.969 0.500 16.873 1.00 55.97 90 LYS A CA 1
ATOM 731 C C . LYS A 1 90 ? 13.554 -0.027 15.516 1.00 55.97 90 LYS A C 1
ATOM 733 O O . LYS A 1 90 ? 14.117 -0.967 14.969 1.00 55.97 90 LYS A O 1
ATOM 738 N N . LEU A 1 91 ? 12.571 0.650 14.933 1.00 63.38 91 LEU A N 1
ATOM 739 C CA . LEU A 1 91 ? 12.212 0.372 13.550 1.00 63.38 91 LEU A CA 1
ATOM 740 C C . LEU A 1 91 ? 13.402 0.682 12.636 1.00 63.38 91 LEU A C 1
ATOM 742 O O . LEU A 1 91 ? 13.924 1.797 12.704 1.00 63.38 91 LEU A O 1
ATOM 746 N N . PRO A 1 92 ? 13.787 -0.245 11.745 1.00 56.47 92 PRO A N 1
ATOM 747 C CA . PRO A 1 92 ? 14.935 -0.103 10.849 1.00 56.47 92 PRO A CA 1
ATOM 748 C C . PRO A 1 92 ? 14.720 0.941 9.740 1.00 56.47 92 PRO A C 1
ATOM 750 O O . PRO A 1 92 ? 15.541 1.064 8.836 1.00 56.47 92 PRO A O 1
ATOM 753 N N . VAL A 1 93 ? 13.617 1.691 9.778 1.00 61.19 93 VAL A N 1
ATOM 754 C CA . VAL A 1 93 ? 13.207 2.597 8.708 1.00 61.19 93 VAL A CA 1
ATOM 755 C C . VAL A 1 93 ? 13.533 4.037 9.073 1.00 61.19 93 VAL A C 1
ATOM 757 O O . VAL A 1 93 ? 13.246 4.498 10.181 1.00 61.19 93 VAL A O 1
ATOM 760 N N . ASN A 1 94 ? 14.097 4.778 8.118 1.00 64.44 94 ASN A N 1
ATOM 761 C CA . ASN A 1 94 ? 14.348 6.208 8.258 1.00 64.44 94 ASN A CA 1
ATOM 762 C C . ASN A 1 94 ? 13.014 6.979 8.299 1.00 64.44 94 ASN A C 1
ATOM 764 O O . ASN A 1 94 ? 12.510 7.464 7.285 1.00 64.44 94 ASN A O 1
ATOM 768 N N . ARG A 1 95 ? 12.444 7.094 9.506 1.00 60.75 95 ARG A N 1
ATOM 769 C CA . ARG A 1 95 ? 11.116 7.674 9.785 1.00 60.75 95 ARG A CA 1
ATOM 770 C C . ARG A 1 95 ? 10.930 9.090 9.228 1.00 60.75 95 ARG A C 1
ATOM 772 O O . ARG A 1 95 ? 9.801 9.487 8.968 1.00 60.75 95 ARG A O 1
ATOM 779 N N . ARG A 1 96 ? 12.019 9.843 9.015 1.00 57.78 96 ARG A N 1
ATOM 780 C CA . ARG A 1 96 ? 11.973 11.218 8.488 1.00 57.78 96 ARG A CA 1
ATOM 781 C C . ARG A 1 96 ? 11.581 11.293 7.011 1.00 57.78 96 ARG A C 1
ATOM 783 O O . ARG A 1 96 ? 11.161 12.358 6.575 1.00 57.78 96 ARG A O 1
ATOM 790 N N . LYS A 1 97 ? 11.702 10.197 6.253 1.00 68.19 97 LYS A N 1
ATOM 791 C CA . LYS A 1 97 ? 11.364 10.176 4.822 1.00 68.19 97 LYS A CA 1
ATOM 792 C C . LYS A 1 97 ? 9.911 9.790 4.531 1.00 68.19 97 LYS A C 1
ATOM 794 O O . LYS A 1 97 ? 9.404 10.163 3.479 1.00 68.19 97 LYS A O 1
ATOM 799 N N . LEU A 1 98 ? 9.228 9.092 5.442 1.00 76.31 98 LEU A N 1
ATOM 800 C CA . LEU A 1 98 ? 7.886 8.555 5.188 1.00 76.31 98 LEU A CA 1
ATOM 801 C C . LEU A 1 98 ? 6.779 9.533 5.593 1.00 76.31 98 LEU A C 1
ATOM 803 O O . LEU A 1 98 ? 6.712 9.955 6.748 1.00 76.31 98 LEU A O 1
ATOM 807 N N . ARG A 1 99 ? 5.839 9.837 4.694 1.00 83.25 99 ARG A N 1
ATOM 808 C CA . ARG A 1 99 ? 4.664 10.654 5.027 1.00 83.25 99 ARG A CA 1
ATOM 809 C C . ARG A 1 99 ? 3.779 9.909 6.001 1.00 83.25 99 ARG A C 1
ATOM 811 O O . ARG A 1 99 ? 3.282 8.820 5.726 1.00 83.25 99 ARG A O 1
ATOM 818 N N . MET A 1 100 ? 3.499 10.564 7.121 1.00 84.75 100 MET A N 1
ATOM 819 C CA . MET A 1 100 ? 2.641 10.023 8.169 1.00 84.75 100 MET A CA 1
ATOM 820 C C . MET A 1 100 ? 1.276 9.561 7.636 1.00 84.75 100 MET A C 1
ATOM 822 O O . MET A 1 100 ? 0.787 8.516 8.049 1.00 84.75 100 MET A O 1
ATOM 826 N N . LYS A 1 101 ? 0.660 10.295 6.696 1.00 86.75 101 LYS A N 1
ATOM 827 C CA . LYS A 1 101 ? -0.616 9.890 6.071 1.00 86.75 101 LYS A CA 1
ATOM 828 C C . LYS A 1 101 ? -0.498 8.536 5.359 1.00 86.75 101 LYS A C 1
ATOM 830 O O . LYS A 1 101 ? -1.424 7.736 5.407 1.00 86.75 101 LYS A O 1
ATOM 835 N N . SER A 1 102 ? 0.630 8.269 4.724 1.00 88.50 102 SER A N 1
ATOM 836 C CA . SER A 1 102 ? 0.886 7.059 3.937 1.00 88.50 102 SER A CA 1
ATOM 837 C C . SER A 1 102 ? 1.179 5.877 4.850 1.00 88.50 102 SER A C 1
ATOM 839 O O . SER A 1 102 ? 0.629 4.800 4.646 1.00 88.50 102 SER A O 1
ATOM 841 N N . VAL A 1 103 ? 1.887 6.125 5.956 1.00 90.31 103 VAL A N 1
ATOM 842 C CA . VAL A 1 103 ? 2.028 5.167 7.061 1.00 90.31 103 VAL A CA 1
ATOM 843 C C . VAL A 1 103 ? 0.680 4.823 7.696 1.00 90.31 103 VAL A C 1
ATOM 845 O O . VAL A 1 103 ? 0.383 3.642 7.847 1.00 90.31 103 VAL A O 1
ATOM 848 N N . LYS A 1 104 ? -0.188 5.810 7.967 1.00 90.00 104 LYS A N 1
ATOM 849 C CA . LYS A 1 104 ? -1.567 5.563 8.444 1.00 90.00 104 LYS A CA 1
ATOM 850 C C . LYS A 1 104 ? -2.334 4.642 7.499 1.00 90.00 104 LYS A C 1
ATOM 852 O O . LYS A 1 104 ? -2.872 3.635 7.940 1.00 90.00 104 LYS A O 1
ATOM 857 N N . ASN A 1 105 ? -2.363 4.964 6.204 1.00 92.12 105 ASN A N 1
ATOM 858 C CA . ASN A 1 105 ? -3.076 4.143 5.222 1.00 92.12 105 ASN A CA 1
ATOM 859 C C . ASN A 1 105 ? -2.481 2.732 5.105 1.00 92.12 105 ASN A C 1
ATOM 861 O O . ASN A 1 105 ? -3.235 1.779 4.947 1.00 92.12 105 ASN A O 1
ATOM 865 N N . CYS A 1 106 ? -1.155 2.595 5.203 1.00 93.75 106 CYS A N 1
ATOM 866 C CA . CYS A 1 106 ? -0.481 1.300 5.191 1.00 93.75 106 CYS A CA 1
ATOM 867 C C . CYS A 1 106 ? -0.957 0.414 6.353 1.00 93.75 106 CYS A C 1
ATOM 869 O O . CYS A 1 106 ? -1.388 -0.707 6.108 1.00 93.75 106 CYS A O 1
ATOM 871 N N . PHE A 1 107 ? -0.995 0.934 7.588 1.00 91.81 107 PHE A N 1
ATOM 872 C CA . PHE A 1 107 ? -1.538 0.186 8.731 1.00 91.81 107 PHE A CA 1
ATOM 873 C C . PHE A 1 107 ? -3.020 -0.149 8.572 1.00 91.81 107 PHE A C 1
ATOM 875 O O . PHE A 1 107 ? -3.420 -1.269 8.854 1.00 91.81 107 PHE A O 1
ATOM 882 N N . GLN A 1 108 ? -3.834 0.789 8.083 1.00 91.94 108 GLN A N 1
ATOM 883 C CA . GLN A 1 108 ? -5.260 0.542 7.847 1.00 91.94 108 GLN A CA 1
ATOM 884 C C . GLN A 1 108 ? -5.463 -0.637 6.884 1.00 91.94 108 GLN A C 1
ATOM 886 O O . GLN A 1 108 ? -6.207 -1.562 7.196 1.00 91.94 108 GLN A O 1
ATOM 891 N N . ILE A 1 109 ? -4.748 -0.652 5.755 1.00 94.56 109 ILE A N 1
ATOM 892 C CA . ILE A 1 109 ? -4.801 -1.765 4.795 1.00 94.56 109 ILE A CA 1
ATOM 893 C C . ILE A 1 109 ? -4.252 -3.045 5.425 1.00 94.56 109 ILE A C 1
ATOM 895 O O . ILE A 1 109 ? -4.844 -4.109 5.253 1.00 94.56 109 ILE A O 1
ATOM 899 N N . ALA A 1 110 ? -3.156 -2.952 6.184 1.00 93.50 110 ALA A N 1
ATOM 900 C CA . ALA A 1 110 ? -2.591 -4.103 6.875 1.00 93.50 110 ALA A CA 1
ATOM 901 C C . ALA A 1 110 ? -3.596 -4.728 7.852 1.00 93.50 110 ALA A C 1
ATOM 903 O O . ALA A 1 110 ? -3.604 -5.939 8.011 1.00 93.50 110 ALA A O 1
ATOM 904 N N . HIS A 1 111 ? -4.467 -3.922 8.460 1.00 88.50 111 HIS A N 1
ATOM 905 C CA . HIS A 1 111 ? -5.533 -4.360 9.364 1.00 88.50 111 HIS A CA 1
ATOM 906 C C . HIS A 1 111 ? -6.829 -4.769 8.641 1.00 88.50 111 HIS A C 1
ATOM 908 O O . HIS A 1 111 ? -7.838 -5.016 9.292 1.00 88.50 111 HIS A O 1
ATOM 914 N N . GLY A 1 112 ? -6.817 -4.859 7.308 1.00 89.31 112 GLY A N 1
ATOM 915 C CA . GLY A 1 112 ? -7.943 -5.352 6.511 1.00 89.31 112 GLY A CA 1
ATOM 916 C C . GLY A 1 112 ? -8.892 -4.272 5.988 1.00 89.31 112 GLY A C 1
ATOM 917 O O . GLY A 1 112 ? -9.899 -4.600 5.363 1.00 89.31 112 GLY A O 1
ATOM 918 N N . VAL A 1 113 ? -8.586 -2.985 6.178 1.00 90.31 113 VAL A N 1
ATOM 919 C CA . VAL A 1 113 ? -9.414 -1.901 5.637 1.00 90.31 113 VAL A CA 1
ATOM 920 C C . VAL A 1 113 ? -9.293 -1.839 4.113 1.00 90.31 113 VAL A C 1
ATOM 922 O O . VAL A 1 113 ? -8.215 -1.601 3.564 1.00 90.31 113 VAL A O 1
ATOM 925 N N . ASN A 1 114 ? -10.429 -1.942 3.422 1.00 89.56 114 ASN A N 1
ATOM 926 C CA . ASN A 1 114 ? -10.521 -1.737 1.978 1.00 89.56 114 ASN A CA 1
ATOM 927 C C . ASN A 1 114 ? -10.567 -0.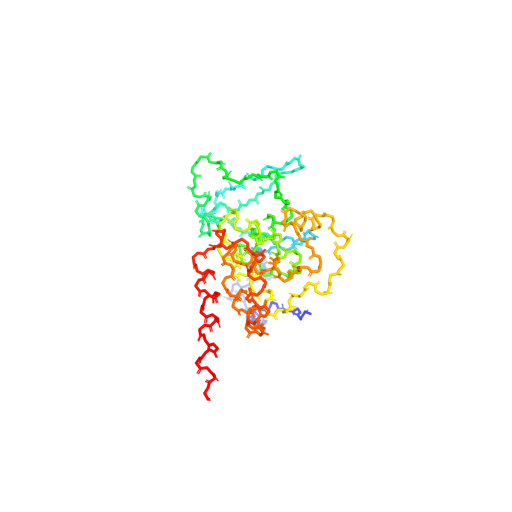233 1.640 1.00 89.56 114 ASN A C 1
ATOM 929 O O . ASN A 1 114 ? -11.630 0.376 1.502 1.00 89.56 114 ASN A O 1
ATOM 933 N N . LEU A 1 115 ? -9.393 0.397 1.560 1.00 86.75 115 LEU A N 1
ATOM 934 C CA . LEU A 1 115 ? -9.261 1.802 1.181 1.00 86.75 115 LEU A CA 1
ATOM 935 C C . LEU A 1 115 ? -9.317 1.995 -0.335 1.00 86.75 115 LEU A C 1
ATOM 937 O O . LEU A 1 115 ? -8.495 1.458 -1.079 1.00 86.75 115 LEU A O 1
ATOM 941 N N . ARG A 1 116 ? -10.181 2.905 -0.793 1.00 84.38 116 ARG A N 1
ATOM 942 C CA . ARG A 1 116 ? -10.109 3.408 -2.166 1.00 84.38 116 ARG A CA 1
ATOM 943 C C . ARG A 1 116 ? -8.861 4.276 -2.338 1.00 84.38 116 ARG A C 1
ATOM 945 O O . ARG A 1 116 ? -8.726 5.322 -1.698 1.00 84.38 116 ARG A O 1
ATOM 952 N N . ILE A 1 117 ? -7.928 3.829 -3.179 1.00 85.44 117 ILE A N 1
ATOM 953 C CA . ILE A 1 117 ? -6.650 4.511 -3.424 1.00 85.44 117 ILE A CA 1
ATOM 954 C C . ILE A 1 117 ? -6.515 4.930 -4.890 1.00 85.44 117 ILE A C 1
ATOM 956 O O . ILE A 1 117 ? -6.958 4.226 -5.793 1.00 85.44 117 ILE A O 1
ATOM 960 N N . SER A 1 118 ? -5.923 6.104 -5.113 1.00 84.00 118 SER A N 1
ATOM 961 C CA . SER A 1 118 ? -5.464 6.559 -6.429 1.00 84.00 118 SER A CA 1
ATOM 962 C C . SER A 1 118 ? -4.069 6.006 -6.730 1.00 84.00 118 SER A C 1
ATOM 964 O O . SER A 1 118 ? -3.382 5.560 -5.810 1.00 84.00 118 SER A O 1
ATOM 966 N N . MET A 1 119 ? -3.609 6.094 -7.985 1.00 83.12 119 MET A N 1
ATOM 967 C CA . MET A 1 119 ? -2.267 5.629 -8.367 1.00 83.12 119 MET A CA 1
ATOM 968 C C . MET A 1 119 ? -1.161 6.305 -7.542 1.00 83.12 119 MET A C 1
ATOM 970 O O . MET A 1 119 ? -0.284 5.641 -6.999 1.00 83.12 119 MET A O 1
ATOM 974 N N . ALA A 1 120 ? -1.251 7.625 -7.366 1.00 78.31 120 ALA A N 1
ATOM 975 C CA . ALA A 1 120 ? -0.315 8.400 -6.554 1.00 78.31 120 ALA A CA 1
ATOM 976 C C . ALA A 1 120 ? -0.249 7.895 -5.102 1.00 78.31 120 ALA A C 1
ATOM 978 O O . ALA A 1 120 ? 0.825 7.658 -4.550 1.00 78.31 120 ALA A O 1
ATOM 979 N N . LYS A 1 121 ? -1.425 7.686 -4.497 1.00 84.06 121 LYS A N 1
ATOM 980 C CA . LYS A 1 121 ? -1.547 7.162 -3.136 1.00 84.06 121 LYS A CA 1
ATOM 981 C C . LYS A 1 121 ? -1.020 5.726 -3.053 1.00 84.06 121 LYS A C 1
ATOM 983 O O . LYS A 1 121 ? -0.398 5.380 -2.056 1.00 84.06 121 LYS A O 1
ATOM 988 N N . ALA A 1 122 ? -1.232 4.916 -4.091 1.00 89.25 122 ALA A N 1
ATOM 989 C CA . ALA A 1 122 ? -0.726 3.552 -4.172 1.00 89.25 122 ALA A CA 1
ATOM 990 C C . ALA A 1 122 ? 0.805 3.514 -4.209 1.00 89.25 122 ALA A C 1
ATOM 992 O O . ALA A 1 122 ? 1.381 2.762 -3.437 1.00 89.25 122 ALA A O 1
ATOM 993 N N . ILE A 1 123 ? 1.464 4.349 -5.024 1.00 86.56 123 ILE A N 1
ATOM 994 C CA . ILE A 1 123 ? 2.937 4.437 -5.085 1.00 86.56 123 ILE A CA 1
ATOM 995 C C . ILE A 1 123 ? 3.516 4.744 -3.699 1.00 86.56 123 ILE A C 1
ATOM 997 O O . ILE A 1 123 ? 4.403 4.038 -3.230 1.00 86.56 123 ILE A O 1
ATOM 1001 N N . ASP A 1 124 ? 2.972 5.754 -3.019 1.00 85.38 124 ASP A N 1
ATOM 1002 C CA . ASP A 1 124 ? 3.432 6.172 -1.690 1.00 85.38 124 ASP A CA 1
ATOM 1003 C C . ASP A 1 124 ? 3.212 5.070 -0.631 1.00 85.38 124 ASP A C 1
ATOM 1005 O O . ASP A 1 124 ? 4.122 4.707 0.116 1.00 85.38 124 ASP A O 1
ATOM 1009 N N . ILE A 1 125 ? 2.027 4.446 -0.620 1.00 92.25 125 ILE A N 1
ATOM 1010 C CA . ILE A 1 125 ? 1.729 3.315 0.273 1.00 92.25 125 ILE A CA 1
ATOM 1011 C C . ILE A 1 125 ? 2.625 2.110 -0.031 1.00 92.25 125 ILE A C 1
ATOM 1013 O O . ILE A 1 125 ? 3.079 1.459 0.905 1.00 92.25 125 ILE A O 1
ATOM 1017 N N . ILE A 1 126 ? 2.895 1.808 -1.303 1.00 93.25 126 ILE A N 1
ATOM 1018 C CA . ILE A 1 126 ? 3.769 0.706 -1.721 1.00 93.25 126 ILE A CA 1
ATOM 1019 C C . ILE A 1 126 ? 5.190 0.926 -1.198 1.00 93.25 126 ILE A C 1
ATOM 1021 O O . ILE A 1 126 ? 5.762 -0.002 -0.631 1.00 93.25 126 ILE A O 1
ATOM 1025 N N . SER A 1 127 ? 5.742 2.135 -1.328 1.00 88.81 127 SER A N 1
ATOM 1026 C CA . SER A 1 127 ? 7.075 2.452 -0.800 1.00 88.81 127 SER A CA 1
ATOM 1027 C C . SER A 1 127 ? 7.136 2.236 0.714 1.00 88.81 127 SER A C 1
ATOM 1029 O O . SER A 1 127 ? 8.016 1.535 1.212 1.00 88.81 127 SER A O 1
ATOM 1031 N N . VAL A 1 128 ? 6.140 2.743 1.448 1.00 90.56 128 VAL A N 1
ATOM 1032 C CA . VAL A 1 128 ? 6.020 2.520 2.898 1.00 90.56 128 VAL A CA 1
ATOM 1033 C C . VAL A 1 128 ? 5.897 1.030 3.235 1.00 90.56 128 VAL A C 1
ATOM 1035 O O . VAL A 1 128 ? 6.566 0.542 4.144 1.00 90.56 128 VAL A O 1
ATOM 1038 N N . ALA A 1 129 ?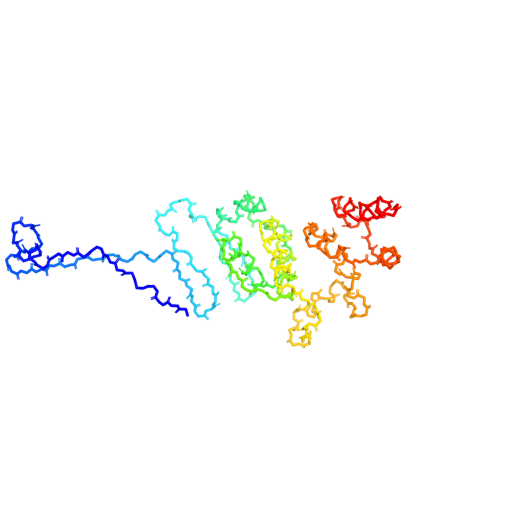 5.029 0.299 2.536 1.00 93.81 129 ALA A N 1
ATOM 1039 C CA . ALA A 1 129 ? 4.780 -1.119 2.778 1.00 93.81 129 ALA A CA 1
ATOM 1040 C C . ALA A 1 129 ? 6.022 -1.967 2.501 1.00 93.81 129 ALA A C 1
ATOM 1042 O O . ALA A 1 129 ? 6.311 -2.893 3.254 1.00 93.81 129 ALA A O 1
ATOM 1043 N N . HIS A 1 130 ? 6.786 -1.627 1.466 1.00 91.19 130 HIS A N 1
ATOM 1044 C CA . HIS A 1 130 ? 8.045 -2.286 1.151 1.00 91.19 130 HIS A CA 1
ATOM 1045 C C . HIS A 1 130 ? 9.102 -2.066 2.245 1.00 91.19 130 HIS A C 1
ATOM 1047 O O . HIS A 1 130 ? 9.796 -3.016 2.630 1.00 91.19 130 HIS A O 1
ATOM 1053 N N . ASP A 1 131 ? 9.211 -0.846 2.775 1.00 87.69 131 ASP A N 1
ATOM 1054 C CA . ASP A 1 131 ? 10.150 -0.514 3.854 1.00 87.69 131 ASP A CA 1
ATOM 1055 C C . ASP A 1 131 ? 9.766 -1.195 5.170 1.00 87.69 131 ASP A C 1
ATOM 1057 O O . ASP A 1 131 ? 10.620 -1.730 5.878 1.00 87.69 131 ASP A O 1
ATOM 1061 N N . LEU A 1 132 ? 8.466 -1.236 5.467 1.00 89.19 132 LEU A N 1
ATOM 1062 C CA . LEU A 1 132 ? 7.910 -1.893 6.650 1.00 89.19 132 LEU A CA 1
ATOM 1063 C C . LEU A 1 132 ? 7.670 -3.396 6.460 1.00 89.19 132 LEU A C 1
ATOM 1065 O O . LEU A 1 132 ? 7.200 -4.040 7.390 1.00 89.19 132 LEU A O 1
ATOM 1069 N N . LYS A 1 133 ? 7.997 -3.964 5.292 1.00 91.94 133 LYS A N 1
ATOM 1070 C CA . LYS A 1 133 ? 7.835 -5.389 4.940 1.00 91.94 133 LYS A CA 1
ATOM 1071 C C . LYS A 1 133 ? 6.405 -5.935 5.078 1.00 91.94 133 LYS A C 1
ATOM 1073 O O . LYS A 1 133 ? 6.214 -7.114 5.361 1.00 91.94 133 LYS A O 1
ATOM 1078 N N . PHE A 1 134 ? 5.401 -5.104 4.809 1.00 94.38 134 PHE A N 1
ATOM 1079 C CA . PHE A 1 134 ? 3.994 -5.507 4.749 1.00 94.38 134 PHE A CA 1
ATOM 1080 C C . PHE A 1 134 ? 3.628 -6.084 3.374 1.00 94.38 134 PHE A C 1
ATOM 1082 O O . PHE A 1 134 ? 3.109 -5.386 2.501 1.00 94.38 134 PHE A O 1
ATOM 1089 N N . ASN A 1 135 ? 3.873 -7.382 3.175 1.00 94.44 135 ASN A N 1
ATOM 1090 C CA . ASN A 1 135 ? 3.579 -8.051 1.899 1.00 94.44 135 ASN A CA 1
ATOM 1091 C C . ASN A 1 135 ? 2.080 -8.050 1.556 1.00 94.44 135 ASN A C 1
ATOM 1093 O O . ASN A 1 135 ? 1.719 -7.875 0.397 1.00 94.44 135 ASN A O 1
ATOM 1097 N N . ASN A 1 136 ? 1.204 -8.175 2.556 1.00 95.94 136 ASN A N 1
ATOM 1098 C CA . ASN A 1 136 ? -0.247 -8.098 2.367 1.00 95.94 136 ASN A CA 1
ATOM 1099 C C . ASN A 1 136 ? -0.695 -6.738 1.801 1.00 95.94 136 ASN A C 1
ATOM 1101 O O . ASN A 1 136 ? -1.590 -6.682 0.960 1.00 95.94 136 ASN A O 1
ATOM 1105 N N . VAL A 1 137 ? -0.047 -5.646 2.213 1.00 96.75 137 VAL A N 1
ATOM 1106 C CA . VAL A 1 137 ? -0.321 -4.305 1.679 1.00 96.75 137 VAL A CA 1
ATOM 1107 C C . VAL A 1 137 ? 0.209 -4.171 0.247 1.00 96.75 137 VAL A C 1
ATOM 1109 O O . VAL A 1 137 ? -0.467 -3.584 -0.597 1.00 96.75 137 VAL A O 1
ATOM 1112 N N . LEU A 1 138 ? 1.375 -4.751 -0.067 1.00 96.12 138 LEU A N 1
ATOM 1113 C CA . LEU A 1 138 ? 1.898 -4.784 -1.441 1.00 96.12 138 LEU A CA 1
ATOM 1114 C C . LEU A 1 138 ? 0.959 -5.545 -2.389 1.00 96.12 138 LEU A C 1
ATOM 1116 O O . LEU A 1 138 ? 0.672 -5.070 -3.487 1.00 96.12 138 LEU A O 1
ATOM 1120 N N . GLU A 1 139 ? 0.464 -6.709 -1.973 1.00 95.38 139 GLU A N 1
ATOM 1121 C CA . GLU A 1 139 ? -0.543 -7.507 -2.691 1.00 95.38 139 GLU A CA 1
ATOM 1122 C C . GLU A 1 139 ? -1.830 -6.703 -2.923 1.00 95.38 139 GLU A C 1
ATOM 1124 O O . GLU A 1 139 ? -2.309 -6.586 -4.054 1.00 95.38 139 GLU A O 1
ATOM 1129 N N . TYR A 1 140 ? -2.348 -6.075 -1.862 1.00 95.88 140 TYR A N 1
ATOM 1130 C CA . TYR A 1 140 ? -3.536 -5.228 -1.929 1.00 95.88 140 TYR A CA 1
ATOM 1131 C C . TYR A 1 140 ? -3.377 -4.102 -2.957 1.00 95.88 140 TYR A C 1
ATOM 1133 O O . TYR A 1 140 ? -4.216 -3.950 -3.844 1.00 95.88 140 TYR A O 1
ATOM 1141 N N . CYS A 1 141 ? -2.286 -3.336 -2.884 1.00 95.06 141 CYS A N 1
ATOM 1142 C CA . CYS A 1 141 ? -2.062 -2.211 -3.788 1.00 95.06 141 CYS A CA 1
ATOM 1143 C C . CYS A 1 141 ? -1.922 -2.659 -5.248 1.00 95.06 141 CYS A C 1
ATOM 1145 O O . CYS A 1 141 ? -2.469 -2.006 -6.133 1.00 95.06 141 CYS A O 1
ATOM 1147 N N . GLN A 1 142 ? -1.241 -3.779 -5.518 1.00 94.00 142 GLN A N 1
ATOM 1148 C CA . GLN A 1 142 ? -1.161 -4.334 -6.874 1.00 94.00 142 GLN A CA 1
ATOM 1149 C C . GLN A 1 142 ? -2.549 -4.674 -7.420 1.00 94.00 142 GLN A C 1
ATOM 1151 O O . GLN A 1 142 ? -2.868 -4.313 -8.553 1.00 94.00 142 GLN A O 1
ATOM 1156 N N . ARG A 1 143 ? -3.390 -5.328 -6.610 1.00 93.94 143 ARG A N 1
ATOM 1157 C CA . ARG A 1 143 ? -4.766 -5.662 -6.989 1.00 93.94 143 ARG A CA 1
ATOM 1158 C C . ARG A 1 143 ? -5.582 -4.413 -7.301 1.00 93.94 143 ARG A C 1
ATOM 1160 O O . ARG A 1 143 ? -6.246 -4.381 -8.331 1.00 93.94 143 ARG A O 1
ATOM 1167 N N . GLU A 1 144 ? -5.499 -3.389 -6.458 1.00 91.81 144 GLU A N 1
ATOM 1168 C CA . GLU A 1 144 ? -6.219 -2.128 -6.657 1.00 91.81 144 GLU A CA 1
ATOM 1169 C C . GLU A 1 144 ? -5.805 -1.422 -7.952 1.00 91.81 144 GLU A C 1
ATOM 1171 O O . GLU A 1 144 ? -6.668 -0.942 -8.687 1.00 91.81 144 GLU A O 1
ATOM 1176 N N . ILE A 1 145 ? -4.503 -1.397 -8.261 1.00 89.38 145 ILE A N 1
ATOM 1177 C CA . ILE A 1 145 ? -3.986 -0.818 -9.509 1.00 89.38 145 ILE A CA 1
ATOM 1178 C C . ILE A 1 145 ? -4.547 -1.564 -10.722 1.00 89.38 145 ILE A C 1
ATOM 1180 O O . ILE A 1 145 ? -5.037 -0.930 -11.657 1.00 89.38 145 ILE A O 1
ATOM 1184 N N . ILE A 1 146 ? -4.519 -2.899 -10.691 1.00 89.88 146 ILE A N 1
ATOM 1185 C CA . ILE A 1 146 ? -4.977 -3.748 -11.797 1.00 89.88 146 ILE A CA 1
ATOM 1186 C C . ILE A 1 146 ? -6.494 -3.641 -11.988 1.00 89.88 146 ILE A C 1
ATOM 1188 O O . ILE A 1 146 ? -6.954 -3.362 -13.090 1.00 89.88 146 ILE A O 1
ATOM 1192 N N . GLN A 1 147 ? -7.277 -3.865 -10.930 1.00 88.38 147 GLN A N 1
ATOM 1193 C CA . GLN A 1 147 ? -8.740 -3.968 -11.015 1.00 88.38 147 GLN A CA 1
ATOM 1194 C C . GLN A 1 147 ? -9.410 -2.646 -11.368 1.00 88.38 147 GLN A C 1
ATOM 1196 O O . GLN A 1 147 ? -10.459 -2.637 -12.004 1.00 88.38 147 GLN A O 1
ATOM 1201 N N . ARG A 1 148 ? -8.824 -1.526 -10.944 1.00 81.94 148 ARG A N 1
ATOM 1202 C CA . ARG A 1 148 ? -9.376 -0.196 -11.218 1.00 81.94 148 ARG A CA 1
ATOM 1203 C C . ARG A 1 148 ? -8.702 0.502 -12.386 1.00 81.94 148 ARG A C 1
ATOM 1205 O O . ARG A 1 148 ? -8.995 1.673 -12.606 1.00 81.94 148 ARG A O 1
ATOM 1212 N N . HIS A 1 149 ? -7.808 -0.194 -13.094 1.00 78.31 149 HIS A N 1
ATOM 1213 C CA . HIS A 1 149 ? -7.012 0.363 -14.185 1.00 78.31 149 HIS A CA 1
ATOM 1214 C C . HIS A 1 149 ? -6.418 1.725 -13.808 1.00 78.31 149 HIS A C 1
ATOM 1216 O O . HIS A 1 149 ? -6.561 2.704 -14.538 1.00 78.31 149 HIS A O 1
ATOM 1222 N N . LEU A 1 150 ? -5.816 1.803 -12.614 1.00 74.06 150 LEU A N 1
ATOM 1223 C CA . LEU A 1 150 ? -5.252 3.054 -12.120 1.00 74.06 150 LEU A CA 1
ATOM 1224 C C . LEU A 1 150 ? -4.093 3.452 -13.036 1.00 74.06 150 LEU A C 1
ATOM 1226 O O . LEU A 1 150 ? -3.025 2.847 -12.997 1.00 74.06 150 LEU A O 1
ATOM 1230 N N . ASP A 1 151 ? -4.320 4.464 -13.864 1.00 67.25 151 ASP A N 1
ATOM 1231 C CA . ASP A 1 151 ? -3.340 4.969 -14.817 1.00 67.25 151 ASP A CA 1
ATOM 1232 C C . ASP A 1 151 ? -2.760 6.304 -14.331 1.00 67.25 151 ASP A C 1
ATOM 1234 O O . ASP A 1 151 ? -3.426 7.131 -13.701 1.00 67.25 151 ASP A O 1
ATOM 1238 N N . VAL A 1 152 ? -1.493 6.522 -14.659 1.00 61.94 152 VAL A N 1
ATOM 1239 C CA . VAL A 1 152 ? -0.827 7.813 -14.547 1.00 61.94 152 VAL A CA 1
ATOM 1240 C C . VAL A 1 152 ? -1.322 8.850 -15.547 1.00 61.94 152 VAL A C 1
ATOM 1242 O O . VAL A 1 152 ? -1.042 10.028 -15.355 1.00 61.94 152 VAL A O 1
ATOM 1245 N N . SER A 1 153 ? -2.044 8.470 -16.602 1.00 52.50 153 SER A N 1
ATOM 1246 C CA . SER A 1 153 ? -2.598 9.428 -17.572 1.00 52.50 153 SER A CA 1
ATOM 1247 C C . SER A 1 153 ? -3.656 10.364 -16.976 1.00 52.50 153 SER A C 1
ATOM 1249 O O . SER A 1 153 ? -3.773 11.503 -17.418 1.00 52.50 153 SER A O 1
ATOM 1251 N N . HIS A 1 154 ? -4.372 9.926 -15.936 1.00 49.47 154 HIS A N 1
ATOM 1252 C CA . HIS A 1 154 ? -5.409 10.709 -15.249 1.00 49.47 154 HIS A CA 1
ATOM 1253 C C . HIS A 1 154 ? -4.842 11.642 -14.164 1.00 49.47 154 HIS A C 1
ATOM 1255 O O . HIS A 1 154 ? -5.552 12.068 -13.252 1.00 49.47 154 HIS A O 1
ATOM 1261 N N . TYR A 1 155 ? -3.544 11.945 -14.225 1.00 56.09 155 TYR A N 1
ATOM 1262 C CA . TYR A 1 155 ? -2.891 12.789 -13.237 1.00 56.09 155 TYR A CA 1
ATOM 1263 C C . TYR A 1 155 ? -3.167 14.274 -13.440 1.00 56.09 155 TYR A C 1
ATOM 1265 O O . TYR A 1 155 ? -2.832 14.848 -14.475 1.00 56.09 155 TYR A O 1
ATOM 1273 N N . ASP A 1 156 ? -3.539 14.914 -12.337 1.00 48.31 156 ASP A N 1
ATOM 1274 C CA . ASP A 1 156 ? -3.133 16.281 -12.038 1.00 48.31 156 ASP A CA 1
ATOM 1275 C C . ASP A 1 156 ? -1.901 16.227 -11.102 1.00 48.31 156 ASP A C 1
ATOM 1277 O O . ASP A 1 156 ? -1.980 16.398 -9.885 1.00 48.31 156 ASP A O 1
ATOM 1281 N N . THR A 1 157 ? -0.735 15.843 -11.653 1.00 52.00 157 THR A N 1
ATOM 1282 C CA . THR A 1 157 ? 0.544 15.589 -10.925 1.00 52.00 157 THR A CA 1
ATOM 1283 C C . THR A 1 157 ? 1.040 16.780 -10.120 1.00 52.00 157 THR A C 1
ATOM 1285 O O . THR A 1 157 ? 1.939 16.634 -9.295 1.00 52.00 157 THR A O 1
ATOM 1288 N N . PHE A 1 158 ? 0.486 17.958 -10.380 1.00 48.97 158 PHE A N 1
ATOM 1289 C CA . PHE A 1 158 ? 1.013 19.226 -9.911 1.00 48.97 158 PHE A CA 1
ATOM 1290 C C . PHE A 1 158 ? 0.303 19.769 -8.668 1.00 48.97 158 PHE A C 1
ATOM 1292 O O . PHE A 1 158 ? 0.759 20.775 -8.133 1.00 48.97 158 PHE A O 1
ATOM 1299 N N . GLN A 1 159 ? -0.746 19.103 -8.163 1.00 54.06 159 GLN A N 1
ATOM 1300 C CA . GLN A 1 159 ? -1.456 19.573 -6.966 1.00 54.06 159 GLN A CA 1
ATOM 1301 C C . GLN A 1 159 ? -0.985 18.942 -5.639 1.00 54.06 159 GLN A C 1
ATOM 1303 O O . GLN A 1 159 ? -1.100 19.600 -4.608 1.00 54.06 159 GLN A O 1
ATOM 1308 N N . ASP A 1 160 ? -0.420 17.719 -5.615 1.00 59.22 160 ASP A N 1
ATOM 1309 C CA . ASP A 1 160 ? 0.147 17.136 -4.376 1.00 59.22 160 ASP A CA 1
ATOM 1310 C C . ASP A 1 160 ? 1.690 17.258 -4.356 1.00 59.22 160 ASP A C 1
ATOM 1312 O O . ASP A 1 160 ? 2.387 16.470 -5.010 1.00 59.22 160 ASP A O 1
ATOM 1316 N N . PRO A 1 161 ? 2.258 18.207 -3.585 1.00 60.50 161 PRO A N 1
ATOM 1317 C CA . PRO A 1 161 ? 3.701 18.449 -3.541 1.00 60.50 161 PRO A CA 1
ATOM 1318 C C . PRO A 1 161 ? 4.509 17.265 -2.990 1.00 60.50 161 PRO A C 1
ATOM 1320 O O . PRO A 1 161 ? 5.695 17.138 -3.297 1.00 60.50 161 PRO A O 1
ATOM 1323 N N . TYR A 1 162 ? 3.899 16.364 -2.213 1.00 62.31 162 TYR A N 1
ATOM 1324 C CA . TYR A 1 162 ? 4.598 15.195 -1.677 1.00 62.31 162 TYR A CA 1
ATOM 1325 C C . TYR A 1 162 ? 4.764 14.091 -2.722 1.00 62.31 162 TYR A C 1
ATOM 1327 O O . TYR A 1 162 ? 5.787 13.413 -2.788 1.00 62.31 162 TYR A O 1
ATOM 1335 N N . ILE A 1 163 ? 3.772 13.946 -3.592 1.00 63.00 163 ILE A N 1
ATOM 1336 C CA . ILE A 1 163 ? 3.836 13.016 -4.715 1.00 63.00 163 ILE A CA 1
ATOM 1337 C C . ILE A 1 163 ? 4.885 13.482 -5.724 1.00 63.00 163 ILE A C 1
ATOM 1339 O O . ILE A 1 163 ? 5.689 12.674 -6.183 1.00 63.00 163 ILE A O 1
ATOM 1343 N N . ALA A 1 164 ? 4.959 14.789 -5.994 1.00 65.06 164 ALA A N 1
ATOM 1344 C CA . ALA A 1 164 ? 6.047 15.359 -6.785 1.00 65.06 164 ALA A CA 1
ATOM 1345 C C . ALA A 1 164 ? 7.428 15.088 -6.156 1.00 65.06 164 ALA A C 1
ATOM 1347 O O . ALA A 1 164 ? 8.382 14.817 -6.883 1.00 65.06 164 ALA A O 1
ATOM 1348 N N . PHE A 1 165 ? 7.540 15.115 -4.822 1.00 65.62 165 PHE A N 1
ATOM 1349 C CA . PHE A 1 165 ? 8.773 14.774 -4.107 1.00 65.62 165 PHE A CA 1
ATOM 1350 C C . PHE A 1 165 ? 9.165 13.297 -4.270 1.00 65.62 165 PHE A C 1
ATOM 1352 O O . PHE A 1 165 ? 10.297 13.028 -4.657 1.00 65.62 165 PHE A O 1
ATOM 1359 N N . ILE A 1 166 ? 8.245 12.345 -4.065 1.00 64.56 166 ILE A N 1
ATOM 1360 C CA . ILE A 1 166 ? 8.521 10.907 -4.273 1.00 64.56 166 ILE A CA 1
ATOM 1361 C C . ILE A 1 166 ? 8.922 10.638 -5.722 1.00 64.56 166 ILE A C 1
ATOM 1363 O O . ILE A 1 166 ? 9.916 9.966 -5.987 1.00 64.56 166 ILE A O 1
ATOM 1367 N N . LEU A 1 167 ? 8.166 11.191 -6.672 1.00 69.25 167 LEU A N 1
ATOM 1368 C CA . LEU A 1 167 ? 8.476 11.058 -8.090 1.00 69.25 167 LEU A CA 1
ATOM 1369 C C . LEU A 1 167 ? 9.877 11.616 -8.399 1.00 69.25 167 LEU A C 1
ATOM 1371 O O . LEU A 1 167 ? 10.612 10.991 -9.157 1.00 69.25 167 LEU A O 1
ATOM 1375 N N . ARG A 1 168 ? 10.295 12.724 -7.770 1.00 67.69 168 ARG A N 1
ATOM 1376 C CA . ARG A 1 168 ? 11.664 13.260 -7.887 1.00 67.69 168 ARG A CA 1
ATOM 1377 C C . ARG A 1 168 ? 12.730 12.381 -7.232 1.00 67.69 168 ARG A C 1
ATOM 1379 O O . ARG A 1 168 ? 13.752 12.162 -7.871 1.00 67.69 168 ARG A O 1
ATOM 1386 N N . GLU A 1 169 ? 12.511 11.857 -6.023 1.00 66.31 169 GLU A N 1
ATOM 1387 C CA . GLU A 1 169 ? 13.451 10.925 -5.357 1.00 66.31 169 GLU A CA 1
ATOM 1388 C C . GLU A 1 169 ? 13.720 9.686 -6.225 1.00 66.31 169 GLU A C 1
ATOM 1390 O O . GLU A 1 169 ? 14.808 9.116 -6.199 1.00 66.31 169 GLU A O 1
ATOM 1395 N N . HIS A 1 170 ? 12.740 9.296 -7.036 1.00 62.22 170 HIS A N 1
ATOM 1396 C CA . HIS A 1 170 ? 12.839 8.188 -7.975 1.00 62.22 170 HIS A CA 1
ATOM 1397 C C . HIS A 1 170 ? 13.095 8.633 -9.433 1.00 62.22 170 HIS A C 1
ATOM 1399 O O . HIS A 1 170 ? 12.859 7.859 -10.358 1.00 62.22 170 HIS A O 1
ATOM 1405 N N . ASN A 1 171 ? 13.578 9.863 -9.661 1.00 67.31 171 ASN A N 1
ATOM 1406 C CA . ASN A 1 171 ? 13.969 10.400 -10.975 1.00 67.31 171 ASN A CA 1
ATOM 1407 C C . ASN A 1 171 ? 12.891 10.307 -12.075 1.00 67.31 171 ASN A C 1
ATOM 1409 O O . ASN A 1 171 ? 13.199 10.159 -13.262 1.00 67.31 171 ASN A O 1
ATOM 1413 N N . PHE A 1 172 ? 11.615 10.419 -11.708 1.00 70.94 172 PHE A N 1
ATOM 1414 C CA . PHE A 1 172 ? 10.508 10.374 -12.653 1.00 70.94 172 PHE A CA 1
ATOM 1415 C C . PHE A 1 172 ? 10.614 11.495 -13.693 1.00 70.94 172 PHE A C 1
ATOM 1417 O O . PHE A 1 172 ? 10.642 12.685 -13.375 1.00 70.94 172 PHE A O 1
ATOM 1424 N N . GLN A 1 173 ? 10.584 11.102 -14.963 1.00 71.50 173 GLN A N 1
ATOM 1425 C CA . GLN A 1 173 ? 10.417 12.003 -16.096 1.00 71.50 173 GLN A CA 1
ATOM 1426 C C . GLN A 1 173 ? 9.133 11.607 -16.817 1.00 71.50 173 GLN A C 1
ATOM 1428 O O . GLN A 1 173 ? 8.969 10.440 -17.168 1.00 71.50 173 GLN A O 1
ATOM 1433 N N . LYS A 1 174 ? 8.237 12.566 -17.091 1.00 71.50 174 LYS A N 1
ATOM 1434 C CA . LYS A 1 174 ? 6.952 12.284 -17.761 1.00 71.50 174 LYS A CA 1
ATOM 1435 C C . LYS A 1 174 ? 7.146 11.556 -19.099 1.00 71.50 174 LYS A C 1
ATOM 1437 O O . LYS A 1 174 ? 6.404 10.634 -19.409 1.00 71.50 174 LYS A O 1
ATOM 1442 N N . SER A 1 175 ? 8.189 11.904 -19.854 1.00 74.44 175 SER A N 1
ATOM 1443 C CA . SER A 1 175 ? 8.569 11.242 -21.114 1.00 74.44 175 SER A CA 1
ATOM 1444 C C . SER A 1 175 ? 9.128 9.821 -20.943 1.00 74.44 175 SER A C 1
ATOM 1446 O O . SER A 1 175 ? 9.218 9.074 -21.916 1.00 74.44 175 SER A O 1
ATOM 1448 N N . LYS A 1 176 ? 9.493 9.428 -19.717 1.00 79.81 176 LYS A N 1
ATOM 1449 C CA . LYS A 1 176 ? 10.039 8.112 -19.353 1.00 79.81 176 LYS A CA 1
ATOM 1450 C C . LYS A 1 176 ? 9.199 7.402 -18.287 1.00 79.81 176 LYS A C 1
ATOM 1452 O O . LYS A 1 176 ? 9.717 6.533 -17.591 1.00 79.81 176 LYS A O 1
ATOM 1457 N N . TRP A 1 177 ? 7.910 7.735 -18.174 1.00 79.25 177 TRP A N 1
ATOM 1458 C CA . TRP A 1 177 ? 7.008 7.140 -17.181 1.00 79.25 177 TRP A CA 1
ATOM 1459 C C . TRP A 1 177 ? 7.051 5.604 -17.209 1.00 79.25 177 TRP A C 1
ATOM 1461 O O . TRP A 1 177 ? 7.105 4.970 -16.163 1.00 79.25 177 TRP A O 1
ATOM 1471 N N . PHE A 1 178 ? 7.132 5.007 -18.401 1.00 83.06 178 PHE A N 1
ATOM 1472 C CA . PHE A 1 178 ? 7.225 3.558 -18.556 1.00 83.06 178 PHE A CA 1
ATOM 1473 C C . PHE A 1 178 ? 8.470 2.963 -17.881 1.00 83.06 178 PHE A C 1
ATOM 1475 O O . PHE A 1 178 ? 8.356 1.987 -17.146 1.00 83.06 178 PHE A O 1
ATOM 1482 N N . VAL A 1 179 ? 9.646 3.567 -18.103 1.00 86.00 179 VAL A N 1
ATOM 1483 C CA . VAL A 1 179 ? 10.919 3.121 -17.501 1.00 86.00 179 VAL A CA 1
ATOM 1484 C C . VAL A 1 179 ? 10.810 3.177 -15.982 1.00 86.00 179 VAL A C 1
ATOM 1486 O O . VAL A 1 179 ? 11.153 2.211 -15.311 1.00 86.00 179 VAL A O 1
ATOM 1489 N N . PHE A 1 180 ? 10.234 4.264 -15.464 1.00 85.75 180 PHE A N 1
ATOM 1490 C CA . PHE A 1 180 ? 9.977 4.419 -14.039 1.00 85.75 180 PHE A CA 1
ATOM 1491 C C . PHE A 1 180 ? 9.096 3.293 -13.484 1.00 85.75 180 PHE A C 1
ATOM 1493 O O . PHE A 1 180 ? 9.472 2.679 -12.494 1.00 85.75 180 PHE A O 1
ATOM 1500 N N . PHE A 1 181 ? 7.945 2.987 -14.096 1.00 86.69 181 PHE A N 1
ATOM 1501 C CA . PHE A 1 181 ? 7.051 1.948 -13.561 1.00 86.69 181 PHE A CA 1
ATOM 1502 C C . PHE A 1 181 ? 7.627 0.549 -13.678 1.00 86.69 181 PHE A C 1
ATOM 1504 O O . PHE A 1 181 ? 7.417 -0.264 -12.778 1.00 86.69 181 PHE A O 1
ATOM 1511 N N . LEU A 1 182 ? 8.359 0.286 -14.757 1.00 89.56 182 LEU A N 1
ATOM 1512 C CA . LEU A 1 182 ? 9.074 -0.964 -14.936 1.00 89.56 182 LEU A CA 1
ATOM 1513 C C . LEU A 1 182 ? 10.105 -1.146 -13.819 1.00 89.56 182 LEU A C 1
ATOM 1515 O O . LEU A 1 182 ? 10.061 -2.134 -13.091 1.00 89.56 182 LEU A O 1
ATOM 1519 N N . GLU A 1 183 ? 10.973 -0.157 -13.627 1.00 89.75 183 GLU A N 1
ATOM 1520 C CA . GLU A 1 183 ? 12.002 -0.164 -12.590 1.00 89.75 183 GLU A CA 1
ATOM 1521 C C . GLU A 1 183 ? 11.400 -0.234 -11.181 1.00 89.75 183 GLU A C 1
ATOM 1523 O O . GLU A 1 183 ? 11.824 -1.050 -10.365 1.00 89.75 183 GLU A O 1
ATOM 1528 N N . PHE A 1 184 ? 10.364 0.558 -10.904 1.00 89.19 184 PHE A N 1
ATOM 1529 C CA . PHE A 1 184 ? 9.647 0.573 -9.629 1.00 89.19 184 PHE A CA 1
ATOM 1530 C C . PHE A 1 184 ? 9.048 -0.799 -9.301 1.00 89.19 184 PHE A C 1
ATOM 1532 O O . PHE A 1 184 ? 9.276 -1.337 -8.216 1.00 89.19 184 PHE A O 1
ATOM 1539 N N . ALA A 1 185 ? 8.334 -1.410 -10.251 1.00 92.25 185 ALA A N 1
ATOM 1540 C CA . ALA A 1 185 ? 7.756 -2.738 -10.075 1.00 92.25 185 ALA A CA 1
ATOM 1541 C C . ALA A 1 185 ? 8.835 -3.810 -9.886 1.00 92.25 185 ALA A C 1
ATOM 1543 O O . ALA A 1 185 ? 8.690 -4.702 -9.046 1.00 92.25 185 ALA A O 1
ATOM 1544 N N . MET A 1 186 ? 9.936 -3.707 -10.635 1.00 93.38 186 MET A N 1
ATOM 1545 C CA . MET A 1 186 ? 11.045 -4.650 -10.562 1.00 93.38 186 MET A CA 1
ATOM 1546 C C . MET A 1 186 ? 11.791 -4.577 -9.228 1.00 93.38 186 MET A C 1
ATOM 1548 O O . MET A 1 186 ? 12.021 -5.632 -8.626 1.00 93.38 186 MET A O 1
ATOM 1552 N N . LYS A 1 187 ? 12.122 -3.367 -8.760 1.00 92.00 187 LYS A N 1
ATOM 1553 C CA . LYS A 1 187 ? 12.818 -3.099 -7.490 1.00 92.00 187 LYS A 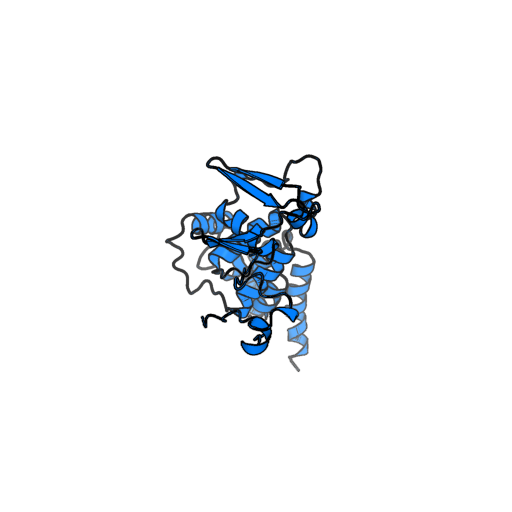CA 1
ATOM 1554 C C . LYS A 1 187 ? 11.994 -3.530 -6.284 1.00 92.00 187 LYS A C 1
ATOM 1556 O O . LYS A 1 187 ? 12.510 -4.199 -5.398 1.00 92.00 187 LYS A O 1
ATOM 1561 N N . LEU A 1 188 ? 10.707 -3.186 -6.267 1.00 90.69 188 LEU A N 1
ATOM 1562 C CA . LEU A 1 188 ? 9.834 -3.449 -5.118 1.00 90.69 188 LEU A CA 1
ATOM 1563 C C . LEU A 1 188 ? 9.171 -4.834 -5.155 1.00 90.69 188 LEU A C 1
ATOM 1565 O O . LEU A 1 188 ? 8.394 -5.168 -4.264 1.00 90.69 188 LEU A O 1
ATOM 1569 N N . GLY A 1 189 ? 9.472 -5.651 -6.171 1.00 93.00 189 GLY A N 1
ATOM 1570 C CA . GLY A 1 189 ? 8.976 -7.024 -6.272 1.00 93.00 189 GLY A CA 1
ATOM 1571 C C . GLY A 1 189 ? 7.467 -7.122 -6.516 1.00 93.00 189 GLY A C 1
ATOM 1572 O O . GLY A 1 189 ? 6.831 -8.067 -6.048 1.00 93.00 189 GLY A O 1
ATOM 1573 N N . LEU A 1 190 ? 6.885 -6.165 -7.245 1.00 94.12 190 LEU A N 1
ATOM 1574 C CA . LEU A 1 190 ? 5.449 -6.105 -7.542 1.00 94.12 190 LEU A CA 1
ATOM 1575 C C . LEU A 1 190 ? 5.080 -7.079 -8.672 1.00 94.12 190 LEU A C 1
ATOM 1577 O O . LEU A 1 190 ? 4.800 -6.669 -9.796 1.00 94.12 190 LEU A O 1
ATOM 1581 N N . ARG A 1 191 ? 5.118 -8.384 -8.392 1.00 94.75 191 ARG A N 1
ATOM 1582 C CA . ARG A 1 191 ? 5.004 -9.457 -9.399 1.00 94.75 191 ARG A CA 1
ATOM 1583 C C . ARG A 1 191 ? 3.720 -9.392 -10.225 1.00 94.75 191 ARG A C 1
ATOM 1585 O O . ARG A 1 191 ? 3.783 -9.458 -11.449 1.00 94.75 191 ARG A O 1
ATOM 1592 N N . HIS A 1 192 ? 2.566 -9.262 -9.575 1.00 92.81 192 HIS A N 1
ATOM 1593 C CA . HIS A 1 192 ? 1.269 -9.250 -10.255 1.00 92.81 192 HIS A CA 1
ATOM 1594 C C . HIS A 1 192 ? 1.115 -8.011 -11.128 1.00 92.81 192 HIS A C 1
ATOM 1596 O O . HIS A 1 192 ? 0.692 -8.112 -12.282 1.00 92.81 192 HIS A O 1
ATOM 1602 N N . TYR A 1 193 ? 1.522 -6.857 -10.600 1.00 92.38 193 TYR A N 1
ATOM 1603 C CA . TYR A 1 193 ? 1.524 -5.621 -11.369 1.00 92.38 193 TYR A CA 1
ATOM 1604 C C . TYR A 1 193 ? 2.509 -5.690 -12.539 1.00 92.38 193 TYR A C 1
ATOM 1606 O O . TYR A 1 193 ? 2.130 -5.346 -13.649 1.00 92.38 193 TYR A O 1
ATOM 1614 N N . LEU A 1 194 ? 3.723 -6.209 -12.339 1.00 92.69 194 LEU A N 1
ATOM 1615 C CA . LEU A 1 194 ? 4.731 -6.355 -13.392 1.00 92.69 194 LEU A CA 1
ATOM 1616 C C . LEU A 1 194 ? 4.239 -7.256 -14.532 1.00 92.69 194 LEU A C 1
ATOM 1618 O O . LEU A 1 194 ? 4.360 -6.892 -15.697 1.00 92.69 194 LEU A O 1
ATOM 1622 N N . VAL A 1 195 ? 3.636 -8.405 -14.214 1.00 92.38 195 VAL A N 1
ATOM 1623 C CA . VAL A 1 195 ? 3.046 -9.295 -15.230 1.00 92.38 195 VAL A CA 1
ATOM 1624 C C . VAL A 1 195 ? 1.931 -8.584 -15.996 1.00 92.38 195 VAL A C 1
ATOM 1626 O O . VAL A 1 195 ? 1.899 -8.650 -17.223 1.00 92.38 195 VAL A O 1
ATOM 1629 N N . HIS A 1 196 ? 1.031 -7.890 -15.294 1.00 90.25 196 HIS A N 1
ATOM 1630 C CA . HIS A 1 196 ? -0.043 -7.127 -15.929 1.00 90.25 196 HIS A CA 1
ATOM 1631 C C . HIS A 1 196 ? 0.508 -6.023 -16.842 1.00 90.25 196 HIS A C 1
ATOM 1633 O O . HIS A 1 196 ? 0.081 -5.898 -17.987 1.00 90.25 196 HIS A O 1
ATOM 1639 N N . PHE A 1 197 ? 1.497 -5.278 -16.352 1.00 87.31 197 PHE A N 1
ATOM 1640 C CA . PHE A 1 197 ? 2.142 -4.163 -17.038 1.00 87.31 197 PHE A CA 1
ATOM 1641 C C . PHE A 1 197 ? 2.848 -4.597 -18.327 1.00 87.31 197 PHE A C 1
ATOM 1643 O O . PHE A 1 197 ? 2.792 -3.896 -19.334 1.00 87.31 197 PHE A O 1
ATOM 1650 N N . LEU A 1 198 ? 3.470 -5.778 -18.323 1.00 89.06 198 LEU A N 1
ATOM 1651 C CA . LEU A 1 198 ? 4.189 -6.308 -19.481 1.00 89.06 198 LEU A CA 1
ATOM 1652 C C . LEU A 1 198 ? 3.283 -7.028 -20.492 1.00 89.06 198 LEU A C 1
ATOM 1654 O O . LEU A 1 198 ? 3.695 -7.207 -21.635 1.00 89.06 198 LEU A O 1
ATOM 1658 N N . LYS A 1 199 ? 2.071 -7.457 -20.105 1.00 86.25 199 LYS A N 1
ATOM 1659 C CA . LYS A 1 199 ? 1.218 -8.368 -20.900 1.00 86.25 199 LYS A CA 1
ATOM 1660 C C . LYS A 1 199 ? 0.941 -7.883 -22.327 1.00 86.25 199 LYS A C 1
ATOM 1662 O O . LYS A 1 199 ? 0.842 -8.706 -23.228 1.00 86.25 199 LYS A O 1
ATOM 1667 N N . ASN A 1 200 ? 0.823 -6.572 -22.518 1.00 76.31 200 ASN A N 1
ATOM 1668 C CA . ASN A 1 200 ? 0.463 -5.963 -23.801 1.00 76.31 200 ASN A CA 1
ATOM 1669 C C . ASN A 1 200 ? 1.598 -5.110 -24.389 1.00 76.31 200 ASN A C 1
ATOM 1671 O O . ASN A 1 200 ? 1.341 -4.246 -25.226 1.00 76.31 200 ASN A O 1
ATOM 1675 N N . TYR A 1 201 ? 2.833 -5.285 -23.912 1.00 82.44 201 TYR A N 1
ATOM 1676 C CA . TYR A 1 201 ? 3.943 -4.430 -24.314 1.00 82.44 201 TYR A CA 1
ATOM 1677 C C . TYR A 1 201 ? 4.721 -5.020 -25.492 1.00 82.44 201 TYR A C 1
ATOM 1679 O O . TYR A 1 201 ? 5.004 -6.218 -25.528 1.00 82.44 201 TYR A O 1
ATOM 1687 N N . ASP A 1 202 ? 5.091 -4.167 -26.445 1.00 87.94 202 ASP A N 1
ATOM 1688 C CA . ASP A 1 202 ? 5.919 -4.568 -27.579 1.00 87.94 202 ASP A CA 1
ATOM 1689 C C . ASP A 1 202 ? 7.328 -4.967 -27.113 1.00 87.94 202 ASP A C 1
ATOM 1691 O O . ASP A 1 202 ? 7.970 -4.258 -26.336 1.00 87.94 202 ASP A O 1
ATOM 1695 N N . LEU A 1 203 ? 7.820 -6.111 -27.592 1.00 86.50 203 LEU A N 1
ATOM 1696 C CA . LEU A 1 203 ? 9.092 -6.671 -27.136 1.00 86.50 203 LEU A CA 1
ATOM 1697 C C . LEU A 1 203 ? 10.312 -5.868 -27.585 1.00 86.50 203 LEU A C 1
ATOM 1699 O O . LEU A 1 203 ? 11.293 -5.810 -26.841 1.00 86.50 203 LEU A O 1
ATOM 1703 N N . GLN A 1 204 ? 10.281 -5.270 -28.779 1.00 86.62 204 GLN A N 1
ATOM 1704 C CA . GLN A 1 204 ? 11.406 -4.467 -29.263 1.00 86.62 204 GLN A CA 1
ATOM 1705 C C . GLN A 1 204 ? 11.520 -3.198 -28.422 1.00 86.62 204 GLN A C 1
ATOM 1707 O O . GLN A 1 204 ? 12.590 -2.898 -27.888 1.00 86.62 204 GLN A O 1
ATOM 1712 N N . LEU A 1 205 ? 10.388 -2.528 -28.191 1.00 87.44 205 LEU A N 1
ATOM 1713 C CA . LEU A 1 205 ? 10.318 -1.400 -27.271 1.00 87.44 205 LEU A CA 1
ATOM 1714 C C . LEU A 1 205 ? 10.728 -1.812 -25.853 1.00 87.44 205 LEU A C 1
ATOM 1716 O O . LEU A 1 205 ? 11.450 -1.064 -25.198 1.00 87.44 205 LEU A O 1
ATOM 1720 N N . LEU A 1 206 ? 10.323 -2.991 -25.367 1.00 88.75 206 LEU A N 1
ATOM 1721 C CA . LEU A 1 206 ? 10.720 -3.473 -24.040 1.00 88.75 206 LEU A CA 1
ATOM 1722 C C . LEU A 1 206 ? 12.238 -3.611 -23.927 1.00 88.75 206 LEU A C 1
ATOM 1724 O O . LEU A 1 206 ? 12.821 -3.121 -22.961 1.00 88.75 206 LEU A O 1
ATOM 1728 N N . ALA A 1 207 ? 12.872 -4.252 -24.910 1.00 89.44 207 ALA A N 1
ATOM 1729 C CA . ALA A 1 207 ? 14.318 -4.439 -24.946 1.00 89.44 207 ALA A CA 1
ATOM 1730 C C . ALA A 1 207 ? 15.061 -3.096 -24.916 1.00 89.44 207 ALA A C 1
ATOM 1732 O O . ALA A 1 207 ? 16.022 -2.941 -24.163 1.00 89.44 207 ALA A O 1
ATOM 1733 N N . ASP A 1 208 ? 14.587 -2.101 -25.666 1.00 89.44 208 ASP A N 1
ATOM 1734 C CA . ASP A 1 208 ? 15.181 -0.763 -25.657 1.00 89.44 208 ASP A CA 1
ATOM 1735 C C . ASP A 1 208 ? 14.972 -0.026 -24.333 1.00 89.44 208 ASP A C 1
ATOM 1737 O O . ASP A 1 208 ? 15.876 0.663 -23.856 1.00 89.44 208 ASP A O 1
ATOM 1741 N N . ARG A 1 209 ? 13.811 -0.190 -23.692 1.00 88.00 209 ARG A N 1
ATOM 1742 C CA . ARG A 1 209 ? 13.526 0.422 -22.386 1.00 88.00 209 ARG A CA 1
ATOM 1743 C C . ARG A 1 209 ? 14.310 -0.237 -21.256 1.00 88.00 209 ARG A C 1
ATOM 1745 O O . ARG A 1 209 ? 14.740 0.477 -20.357 1.00 88.00 209 ARG A O 1
ATOM 1752 N N . LEU A 1 210 ? 14.544 -1.548 -21.310 1.00 90.31 210 LEU A N 1
ATOM 1753 C CA . LEU A 1 210 ? 15.337 -2.273 -20.310 1.00 90.31 210 LEU A CA 1
ATOM 1754 C C . LEU A 1 210 ? 16.798 -1.812 -20.269 1.00 90.31 210 LEU A C 1
ATOM 1756 O O . LEU A 1 210 ? 17.394 -1.839 -19.199 1.00 90.31 210 LEU A O 1
ATOM 1760 N N . LYS A 1 211 ? 17.352 -1.302 -21.380 1.00 89.69 211 LYS A N 1
ATOM 1761 C CA . LYS A 1 211 ? 18.686 -0.666 -21.401 1.00 89.69 211 LYS A CA 1
ATOM 1762 C C . LYS A 1 211 ? 18.768 0.589 -20.522 1.00 89.69 211 LYS A C 1
ATOM 1764 O O . LYS A 1 211 ? 19.863 1.038 -20.205 1.00 89.69 211 LYS A O 1
ATOM 1769 N N . LEU A 1 212 ? 17.623 1.181 -20.174 1.00 88.06 212 LEU A N 1
ATOM 1770 C CA . LEU A 1 212 ? 17.519 2.384 -19.344 1.00 88.06 212 LEU A CA 1
ATOM 1771 C C . LEU A 1 212 ? 17.192 2.071 -17.876 1.00 88.06 212 LEU A C 1
ATOM 1773 O O . LEU A 1 212 ? 17.108 3.004 -17.082 1.00 88.06 212 LEU A O 1
ATOM 1777 N N . VAL A 1 213 ? 16.960 0.800 -17.533 1.00 87.75 213 VAL A N 1
ATOM 1778 C CA . VAL A 1 213 ? 16.603 0.354 -16.181 1.00 87.75 213 VAL A CA 1
ATOM 1779 C C . VAL A 1 213 ? 17.842 -0.202 -15.486 1.00 87.75 213 VAL A C 1
ATOM 1781 O O . VAL A 1 213 ? 18.609 -0.955 -16.080 1.00 87.75 213 VAL A O 1
ATOM 1784 N N . ASP A 1 214 ? 18.004 0.110 -14.203 1.00 88.62 214 ASP A N 1
ATOM 1785 C CA . ASP A 1 214 ? 18.982 -0.556 -13.342 1.00 88.62 214 ASP A CA 1
ATOM 1786 C C . ASP A 1 214 ? 18.511 -1.984 -13.003 1.00 88.62 214 ASP A C 1
ATOM 1788 O O . ASP A 1 214 ? 17.751 -2.211 -12.059 1.00 88.62 214 ASP A O 1
ATOM 1792 N N . LEU A 1 215 ? 18.941 -2.964 -13.800 1.00 88.94 215 LEU A N 1
ATOM 1793 C CA . LEU A 1 215 ? 18.559 -4.370 -13.633 1.00 88.94 215 LEU A CA 1
ATOM 1794 C C . LEU A 1 215 ? 19.197 -5.039 -12.410 1.00 88.94 215 LEU A C 1
ATOM 1796 O O . LEU A 1 215 ? 18.664 -6.046 -11.936 1.00 88.94 215 LEU A O 1
ATOM 1800 N N . ASP A 1 216 ? 20.297 -4.498 -11.887 1.00 90.44 216 ASP A N 1
ATOM 1801 C CA . ASP A 1 216 ? 21.002 -5.076 -10.738 1.00 90.44 216 ASP A CA 1
ATOM 1802 C C . ASP A 1 216 ? 20.217 -4.863 -9.444 1.00 90.44 216 ASP A C 1
ATOM 1804 O O . ASP A 1 216 ? 20.202 -5.717 -8.556 1.00 90.44 216 ASP A O 1
ATOM 1808 N N . SER A 1 217 ? 19.475 -3.761 -9.377 1.00 88.88 217 SER A N 1
ATOM 1809 C CA . SER A 1 217 ? 18.556 -3.460 -8.280 1.00 88.88 217 SER A CA 1
ATOM 1810 C C . SER A 1 217 ? 17.264 -4.294 -8.273 1.00 88.88 217 SER A C 1
ATOM 1812 O O . SER A 1 217 ? 16.496 -4.250 -7.308 1.00 88.88 217 SER A O 1
ATOM 1814 N N . ALA A 1 218 ? 16.981 -5.041 -9.344 1.00 92.75 218 ALA A N 1
ATOM 1815 C CA . ALA A 1 218 ? 15.740 -5.788 -9.485 1.00 92.75 218 ALA A CA 1
ATOM 1816 C C . ALA A 1 218 ? 15.745 -7.089 -8.672 1.00 92.75 218 ALA A C 1
ATOM 1818 O O . ALA A 1 218 ? 16.727 -7.840 -8.636 1.00 92.75 218 ALA A O 1
ATOM 1819 N N . THR A 1 219 ? 14.591 -7.435 -8.091 1.00 93.94 219 THR A N 1
ATOM 1820 C CA . THR A 1 219 ? 14.465 -8.724 -7.396 1.00 93.94 219 THR A CA 1
ATOM 1821 C C . THR A 1 219 ? 14.687 -9.897 -8.360 1.00 93.94 219 THR A C 1
ATOM 1823 O O . THR A 1 219 ? 14.420 -9.804 -9.563 1.00 93.94 219 THR A O 1
ATOM 1826 N N . GLY A 1 220 ? 15.168 -11.032 -7.839 1.00 94.38 220 GLY A N 1
ATOM 1827 C CA . GLY A 1 220 ? 15.367 -12.243 -8.644 1.00 94.38 220 GLY A CA 1
ATOM 1828 C C . GLY A 1 220 ? 14.087 -12.699 -9.355 1.00 94.38 220 GLY A C 1
ATOM 1829 O O . GLY A 1 220 ? 14.129 -13.047 -10.531 1.00 94.38 220 GLY A O 1
ATOM 1830 N N . GLU A 1 221 ? 12.939 -12.613 -8.681 1.00 94.25 221 GLU A N 1
ATOM 1831 C CA . GLU A 1 221 ? 11.634 -12.955 -9.263 1.00 94.25 221 GLU A CA 1
ATOM 1832 C C . GLU A 1 221 ? 11.207 -11.974 -10.359 1.00 94.25 221 GLU A C 1
ATOM 1834 O O . GLU A 1 221 ? 10.757 -12.399 -11.423 1.00 94.25 221 GLU A O 1
ATOM 1839 N N . SER A 1 222 ? 11.414 -10.670 -10.159 1.00 94.81 222 SER A N 1
ATOM 1840 C CA . SER A 1 222 ? 11.140 -9.663 -11.190 1.00 94.81 222 SER A CA 1
ATOM 1841 C C . SER A 1 222 ? 11.957 -9.915 -12.461 1.00 94.81 222 SER A C 1
ATOM 1843 O O . SER A 1 222 ? 11.417 -9.849 -13.565 1.00 94.81 222 SER A O 1
ATOM 1845 N N . ARG A 1 223 ? 13.245 -10.264 -12.322 1.00 94.38 223 ARG A N 1
ATOM 1846 C CA . ARG A 1 223 ? 14.108 -10.615 -13.463 1.00 94.38 223 ARG A CA 1
ATOM 1847 C C . ARG A 1 223 ? 13.603 -11.855 -14.194 1.00 94.38 223 ARG A C 1
ATOM 1849 O O . ARG A 1 223 ? 13.510 -11.830 -15.418 1.00 94.38 223 ARG A O 1
ATOM 1856 N N . LYS A 1 224 ? 13.209 -12.906 -13.465 1.00 94.69 224 LYS A N 1
ATOM 1857 C CA . LYS A 1 224 ? 12.604 -14.110 -14.061 1.00 94.69 224 LYS A CA 1
ATOM 1858 C C . LYS A 1 224 ? 11.341 -13.780 -14.857 1.00 94.69 224 LYS A C 1
ATOM 1860 O O . LYS A 1 224 ? 11.187 -14.297 -15.957 1.00 94.69 224 LYS A O 1
ATOM 1865 N N . ILE A 1 225 ? 10.471 -12.907 -14.340 1.00 93.81 225 ILE A N 1
ATOM 1866 C CA . ILE A 1 225 ? 9.255 -12.464 -15.044 1.00 93.81 225 ILE A CA 1
ATOM 1867 C C . ILE A 1 225 ? 9.613 -11.770 -16.362 1.00 93.81 225 ILE A C 1
ATOM 1869 O O . ILE A 1 225 ? 9.066 -12.131 -17.401 1.00 93.81 225 ILE A O 1
ATOM 1873 N N . VAL A 1 226 ? 10.550 -10.817 -16.339 1.00 91.50 226 VAL A N 1
ATOM 1874 C CA . VAL A 1 226 ? 10.986 -10.096 -17.548 1.00 91.50 226 VAL A CA 1
ATOM 1875 C C . VAL A 1 226 ? 11.578 -11.059 -18.577 1.00 91.50 226 VAL A C 1
ATOM 1877 O O . VAL A 1 226 ? 11.177 -11.038 -19.736 1.00 91.50 226 VAL A O 1
ATOM 1880 N N . VAL A 1 227 ? 12.481 -11.945 -18.153 1.00 91.31 227 VAL A N 1
ATOM 1881 C CA . VAL A 1 227 ? 13.096 -12.953 -19.028 1.00 91.31 227 VAL A CA 1
ATOM 1882 C C . VAL A 1 227 ? 12.033 -13.879 -19.629 1.00 91.31 227 VAL A C 1
ATOM 1884 O O . VAL A 1 227 ? 12.032 -14.117 -20.835 1.00 91.31 227 VAL A O 1
ATOM 1887 N N . ALA A 1 228 ? 11.076 -14.345 -18.823 1.00 91.19 228 ALA A N 1
ATOM 1888 C CA . ALA A 1 228 ? 9.988 -15.198 -19.292 1.00 91.19 228 ALA A CA 1
ATOM 1889 C C . ALA A 1 228 ? 9.107 -14.519 -20.356 1.00 91.19 228 ALA A C 1
ATOM 1891 O O . ALA A 1 228 ? 8.573 -15.216 -21.218 1.00 91.19 228 ALA A O 1
ATOM 1892 N N . MET A 1 229 ? 8.966 -13.188 -20.337 1.00 88.62 229 MET A N 1
ATOM 1893 C CA . MET A 1 229 ? 8.203 -12.459 -21.361 1.00 88.62 229 MET A CA 1
ATOM 1894 C C . MET A 1 229 ? 8.863 -12.507 -22.742 1.00 88.62 229 MET A C 1
ATOM 1896 O O . MET A 1 229 ?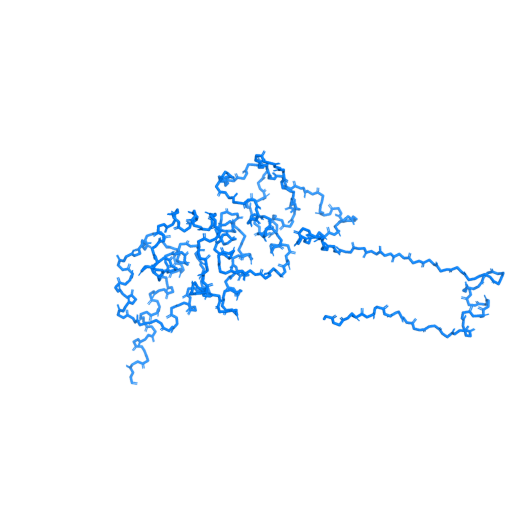 8.149 -12.612 -23.737 1.00 88.62 229 MET A O 1
ATOM 1900 N N . PHE A 1 230 ? 10.197 -12.506 -22.820 1.00 85.50 230 PHE A N 1
ATOM 1901 C CA . PHE A 1 230 ? 10.898 -12.674 -24.098 1.00 85.50 230 PHE A CA 1
ATOM 1902 C C . PHE A 1 230 ? 10.715 -14.087 -24.659 1.00 85.50 230 PHE A C 1
ATOM 1904 O O . PHE A 1 230 ? 10.402 -14.241 -25.833 1.00 85.50 230 PHE A O 1
ATOM 1911 N N . PHE A 1 231 ? 10.791 -15.112 -23.808 1.00 82.75 231 PHE A N 1
ATOM 1912 C CA . PHE A 1 231 ? 10.646 -16.500 -24.253 1.00 82.75 231 PHE A CA 1
ATOM 1913 C C . PHE A 1 231 ? 9.201 -16.910 -24.565 1.00 82.75 231 PHE A C 1
ATOM 1915 O O . PHE A 1 231 ? 8.979 -17.725 -25.454 1.00 82.75 231 PHE A O 1
ATOM 1922 N N . ARG A 1 232 ? 8.191 -16.364 -23.873 1.00 71.62 232 ARG A N 1
ATOM 1923 C CA . ARG A 1 232 ? 6.776 -16.714 -24.124 1.00 71.62 232 ARG A CA 1
ATOM 1924 C C . ARG A 1 232 ? 6.290 -16.331 -25.525 1.00 71.62 232 ARG A C 1
ATOM 1926 O O . ARG A 1 232 ? 5.434 -17.024 -26.074 1.00 71.62 232 ARG A O 1
ATOM 1933 N N . ASN A 1 233 ? 6.830 -15.266 -26.105 1.00 58.16 233 ASN A N 1
ATOM 1934 C CA . ASN A 1 233 ? 6.424 -14.794 -27.430 1.00 58.16 233 ASN A CA 1
ATOM 1935 C C . ASN A 1 233 ? 7.138 -15.521 -28.583 1.00 58.16 233 ASN A C 1
ATOM 1937 O O . ASN A 1 233 ? 6.632 -15.514 -29.703 1.00 58.16 233 ASN A O 1
ATOM 1941 N N . ASP A 1 234 ? 8.245 -16.219 -28.313 1.00 50.94 234 ASP A N 1
ATOM 1942 C CA . ASP A 1 234 ? 8.896 -17.086 -29.304 1.00 50.94 234 ASP A CA 1
ATOM 1943 C C . ASP A 1 234 ? 8.120 -18.398 -29.532 1.00 50.94 234 ASP A C 1
ATOM 1945 O O . ASP A 1 234 ? 8.202 -18.988 -30.606 1.00 50.94 234 ASP A O 1
ATOM 1949 N N . PHE A 1 235 ? 7.292 -18.833 -28.572 1.00 44.09 235 PHE A N 1
ATOM 1950 C CA . PHE A 1 235 ? 6.445 -20.029 -28.714 1.00 44.09 235 PHE A CA 1
ATOM 1951 C C . PHE A 1 235 ? 5.077 -19.772 -29.366 1.00 44.09 235 PHE A C 1
ATOM 1953 O O . PHE A 1 235 ? 4.409 -20.727 -29.753 1.00 44.09 235 PHE A O 1
ATOM 1960 N N . THR A 1 236 ? 4.651 -18.512 -29.499 1.00 46.62 236 THR A N 1
ATOM 1961 C CA . THR A 1 236 ? 3.383 -18.133 -30.159 1.00 46.62 236 THR A CA 1
ATOM 1962 C C . THR A 1 236 ? 3.569 -17.654 -31.602 1.00 46.62 236 THR A C 1
ATOM 1964 O O . THR A 1 236 ? 2.585 -17.436 -32.302 1.00 46.62 236 THR A O 1
ATOM 1967 N N . ARG A 1 237 ? 4.817 -17.551 -32.081 1.00 39.56 237 ARG A N 1
ATOM 1968 C CA . ARG A 1 237 ? 5.158 -17.399 -33.503 1.00 39.56 237 ARG A CA 1
ATOM 1969 C C . ARG A 1 237 ? 5.438 -18.769 -34.134 1.00 39.56 237 ARG A C 1
ATOM 1971 O O . ARG A 1 237 ? 6.591 -19.130 -34.359 1.00 39.56 237 ARG A O 1
ATOM 1978 N N . LYS A 1 238 ? 4.383 -19.531 -34.416 1.00 35.91 238 LYS A N 1
ATOM 1979 C CA . LYS A 1 238 ? 4.382 -20.599 -35.425 1.00 35.91 238 LYS A CA 1
ATOM 1980 C C . LYS A 1 238 ? 3.094 -20.534 -36.223 1.00 35.91 238 LYS A C 1
ATOM 1982 O O . LYS A 1 238 ? 2.040 -20.342 -35.582 1.00 35.91 238 LYS A O 1
#

Radius of gyration: 25.38 Å; chains: 1; bounding box: 70×40×73 Å

Sequence (238 aa):
MDEEHLEGPEIPISDVLNEENGWLSKGKLSVEYGIEVLVEKRGDDLWRFNLNGNYVFEKHIILTYPTQNLYAHGQMAEFHSLVFSREDGKLPVNRRKLRMKSVKNCFQIAHGVNLRISMAKAIDIISVAHDLKFNNVLEYCQREIIQRHLDVSHYDTFQDPYIAFILREHNFQKSKWFVFFLEFAMKLGLRHYLVHFLKNYDLQLLADRLKLVDLDSATGESRKIVVAMFFRNDFTRK

Foldseek 3Di:
DPPPDDDDDDDPVVLCPDVVNVQDDPNDGDDDDDDDCQWDQDPVRAIDGPPPPPPLQPDWQWDDDPVDIDIAGLNLLCVQAVQSVDPVSDRPDPSVLADPVLVRVLRCVSVPHPDLDAPLSLLNVLVVCLSSVRVSSLVSSLCNCLVVVRDPVPDPCPPDVSSVVVCVVQPHDPVLNLLSVLQSCFLSVSLSNNLVSLVPDDPVVVVVSVVVHPNVSGDPNSVVSSVVSVVVVVVVPD

Organism: NCBI:txid1561998

pLDDT: mean 80.38, std 13.22, range [35.91, 96.75]

Secondary structure (DSSP, 8-state):
------PPPP--HHHHS-GGGTSEETTEE---------EEE-TTS-EEE--TT-GGG--EEEEE-SS-EEEEEHHHHHHH-GGGS-TT---SS-TTTS-HHHHHHHHHHHTT------HHHHHHHHHHHHHTT-HHHHHHHHHHHHHTT--GGG--TTS-HHHHHHHHHTT--GGGHHHHHHHHHHHTT-HHHHHHHHTT--HHHHHHHHTTS-STTS-HHHHHHHHHHHHHHHSS--